Protein AF-B7GCF9-F1 (afdb_monomer)

Solvent-accessible surface area (backbone atoms only — not comparable to full-atom values): 15757 Å² total; per-residue (Å²): 62,33,57,48,58,88,66,59,60,68,39,54,49,45,28,54,46,26,36,46,71,33,65,48,79,72,88,39,44,37,32,30,35,72,83,57,57,66,69,46,55,52,51,34,52,79,67,64,32,49,73,42,72,42,49,78,35,68,32,79,62,80,77,91,72,63,88,72,48,93,72,70,52,69,44,6,28,62,97,39,34,78,33,48,48,90,60,33,56,40,53,53,50,37,50,55,55,66,69,36,78,86,65,74,57,74,42,51,41,36,51,34,82,27,33,33,40,82,53,27,66,84,38,93,91,40,65,84,75,63,43,22,35,38,33,25,32,50,90,89,41,35,30,69,39,74,65,28,28,55,58,34,30,74,66,67,74,46,84,59,92,43,76,22,47,40,61,56,38,40,38,13,27,49,69,40,43,45,53,48,25,53,51,53,43,54,49,50,51,58,36,56,72,38,76,91,46,61,70,87,62,88,62,49,63,30,16,55,48,40,49,37,48,79,72,53,75,40,80,60,52,44,80,38,58,56,78,68,73,57,72,66,45,58,30,44,67,58,50,53,50,53,46,58,50,50,43,52,52,40,31,74,77,66,71,40,84,71,53,85,81,67,43,89,78,68,76,86,74,90,49,77,28,32,44,73,79,88,87,124

Foldseek 3Di:
DEEDEPDDLLLVCQQLVQQVVQVAPDEAEYEYELPDDVVSVVVCVVSNYHYDYWDKDAAPDFQPDLPDAPVSGQIDTPPCSLFGPLLVGLVVVLVVLVVPPVPQFKDKAAYRRWFGHPHNLPDPPHDDAFQKEWEFAPPVAFCCQPLAAPLCCQLPVDGDGGTQTDPRIMIHGSVNSSVVSVQLVVVSVSQSVDSSSPDPDPNNSSNVVRCCVVVCVSVRYDYDYAPNRHSAHECQVVVVVVVVVVQVVCCVPPVDRDDPVNPSPPPPDDDRTTDDDDPD

Secondary structure (DSSP, 8-state):
-EE-TT--HHHHHHHHHHHHHTT--S--EEEE-TT--HHHHHHHHHTT-EEEE--EEE-SS--S-GGG-TTSS-EEETTEEEEETTTTHHHHHHHHHHH-TT--S-EEEE-STT---SS-TTSTTPPPP-SEEEEE--TT-BTTSHHHHHHHHHHHS----SBPEEEEEEEE-HHHHHHHHHHHHHHHHHHHHSGGG----TTTHHHHHHHHHHTTS-TTEEEE-TTSS-S----HHHHHHHHHHHHHHHHHHH-----GGGGGTT--S--SS---S---

Radius of gyration: 18.81 Å; Cα contacts (8 Å, |Δi|>4): 451; chains: 1; bounding box: 48×50×47 Å

Nearest PDB structures (foldseek):
  5c49-assembly1_A-2  TM=6.911E-01  e=1.390E-05  Homo sapiens
  5tjk-assembly1_A  TM=6.708E-01  e=3.729E-05  Homo sapiens
  5c4c-assembly1_A-2  TM=6.820E-01  e=1.000E-04  Homo sapiens
  2vxm-assembly1_A  TM=6.515E-01  e=4.487E-05  Bos taurus
  4fra-assembly1_A-2  TM=6.808E-01  e=9.405E-05  Homo sapiens

Organism: Phaeodactylum tricornutum (strain CCAP 1055/1) (NCBI:txid556484)

pLDDT: mean 87.07, std 18.24, range [27.25, 98.75]

Sequence (280 aa):
MGMASGYRLGVYQRFVGSLRRSGFQGHVFLGVAPDVDPAILEYLRRRNVTAKVQTWVNCTYSDSDRKNDIFQKTTCAHPYPDIKIRWSRFPLIRDWLQECAACTGPVLIIDVRDSYFQKNPFGQGSPTVYGLQVVEEHVTQTTQHWLTKWPIQECKGVQYEKPMLCSGTTVGTRVAMLRYLEIMYAEMKVWINDTKCRFNINGDDQSMHNYLFYSGQLPFANAIPHRSGGIVNTVGVDGARTWKQHTKEQQELYGKDIQEADLVSYTNLIALVHNFMECG

Structure (mmCIF, N/CA/C/O backbone):
data_AF-B7GCF9-F1
#
_entry.id   AF-B7GCF9-F1
#
loop_
_atom_site.group_PDB
_atom_site.id
_atom_site.type_symbol
_atom_site.label_atom_id
_atom_site.label_alt_id
_atom_site.label_comp_id
_atom_site.label_asym_id
_atom_site.label_entity_id
_atom_site.label_seq_id
_atom_site.pdbx_PDB_ins_code
_atom_site.Cartn_x
_atom_site.Cartn_y
_atom_site.Cartn_z
_atom_site.occupancy
_atom_site.B_iso_or_equiv
_atom_site.auth_seq_id
_atom_site.auth_comp_id
_atom_site.auth_asym_id
_atom_site.auth_atom_id
_atom_site.pdbx_PDB_model_num
ATOM 1 N N . MET A 1 1 ? 6.078 -4.915 0.213 1.00 97.75 1 MET A N 1
ATOM 2 C CA . MET A 1 1 ? 6.065 -4.462 -1.194 1.00 97.75 1 MET A CA 1
ATOM 3 C C . MET A 1 1 ? 5.356 -3.122 -1.220 1.00 97.75 1 MET A C 1
ATOM 5 O O . MET A 1 1 ? 4.429 -2.956 -0.439 1.00 97.75 1 MET A O 1
ATOM 9 N N . GLY A 1 2 ? 5.788 -2.174 -2.046 1.00 96.19 2 GLY A N 1
ATOM 10 C CA . GLY A 1 2 ? 5.167 -0.848 -2.077 1.00 96.19 2 GLY A CA 1
ATOM 11 C C . GLY A 1 2 ? 5.580 -0.021 -3.289 1.00 96.19 2 GLY A C 1
ATOM 12 O O . GLY A 1 2 ? 6.534 -0.364 -3.989 1.00 96.19 2 GLY A O 1
ATOM 13 N N . MET A 1 3 ? 4.856 1.069 -3.532 1.00 94.19 3 MET A N 1
ATOM 14 C CA . MET A 1 3 ? 5.180 2.059 -4.560 1.00 94.19 3 MET A CA 1
ATOM 15 C C . MET A 1 3 ? 5.843 3.274 -3.917 1.00 94.19 3 MET A C 1
ATOM 17 O O . MET A 1 3 ? 5.331 3.837 -2.956 1.00 94.19 3 MET A O 1
ATOM 21 N N . ALA A 1 4 ? 6.988 3.671 -4.459 1.00 92.12 4 ALA A N 1
ATOM 22 C CA . ALA A 1 4 ? 7.862 4.719 -3.946 1.00 92.12 4 ALA A CA 1
ATOM 23 C C . ALA A 1 4 ? 8.208 5.769 -5.022 1.00 92.12 4 ALA A C 1
ATOM 25 O O . ALA A 1 4 ? 9.300 6.323 -5.038 1.00 92.12 4 ALA A O 1
ATOM 26 N N . SER A 1 5 ? 7.322 6.027 -5.982 1.00 87.94 5 SER A N 1
ATOM 27 C CA . SER A 1 5 ? 7.636 6.911 -7.115 1.00 87.94 5 SER A CA 1
ATOM 28 C C . SER A 1 5 ? 7.673 8.392 -6.711 1.00 87.94 5 SER A C 1
ATOM 30 O O . SER A 1 5 ? 6.785 8.860 -6.008 1.00 87.94 5 SER A O 1
ATOM 32 N N . GLY A 1 6 ? 8.692 9.128 -7.170 1.00 86.06 6 GLY A N 1
ATOM 33 C CA . GLY A 1 6 ? 8.804 10.582 -6.976 1.00 86.06 6 GLY A CA 1
ATOM 34 C C . GLY A 1 6 ? 9.316 11.044 -5.604 1.00 86.06 6 GLY A C 1
ATOM 35 O O . GLY A 1 6 ? 9.313 12.241 -5.325 1.00 86.06 6 GLY A O 1
ATOM 36 N N . TYR A 1 7 ? 9.761 10.135 -4.730 1.00 91.38 7 TYR A N 1
ATOM 37 C CA . TYR A 1 7 ? 10.255 10.503 -3.398 1.00 91.38 7 TYR A CA 1
ATOM 38 C C . TYR A 1 7 ? 11.762 10.778 -3.351 1.00 91.38 7 TYR A C 1
ATOM 40 O O . TYR A 1 7 ? 12.550 10.198 -4.094 1.00 91.38 7 TYR A O 1
ATOM 48 N N . ARG A 1 8 ? 12.175 11.631 -2.405 1.00 93.56 8 ARG A N 1
ATOM 49 C CA . ARG A 1 8 ? 13.591 11.907 -2.106 1.00 93.56 8 ARG A CA 1
ATOM 50 C C . ARG A 1 8 ? 14.237 10.744 -1.346 1.00 93.56 8 ARG A C 1
ATOM 52 O O . ARG A 1 8 ? 13.559 10.026 -0.611 1.00 93.56 8 ARG A O 1
ATOM 59 N N . LEU A 1 9 ? 15.567 10.626 -1.426 1.00 95.00 9 LEU A N 1
ATOM 60 C CA . LEU A 1 9 ? 16.357 9.572 -0.766 1.00 95.00 9 LEU A CA 1
ATOM 61 C C . LEU A 1 9 ? 16.021 9.374 0.725 1.00 95.00 9 LEU A C 1
ATOM 63 O O . LEU A 1 9 ? 15.951 8.236 1.187 1.00 95.00 9 LEU A O 1
ATOM 67 N N . GLY A 1 10 ? 15.756 10.454 1.468 1.00 95.31 10 GLY A N 1
ATOM 68 C CA . GLY A 1 10 ? 15.411 10.385 2.894 1.00 95.31 10 GLY A CA 1
ATOM 69 C C . GLY A 1 10 ? 14.175 9.524 3.202 1.00 95.31 10 GLY A C 1
ATOM 70 O O . GLY A 1 10 ? 14.144 8.841 4.225 1.00 95.31 10 GLY A O 1
ATOM 71 N N . VAL A 1 11 ? 13.192 9.477 2.295 1.00 93.81 11 VAL A N 1
ATOM 72 C CA . VAL A 1 11 ? 11.993 8.630 2.433 1.00 93.81 11 VAL A CA 1
ATOM 73 C C . VAL A 1 11 ? 12.374 7.152 2.376 1.00 93.81 11 VAL A C 1
ATOM 75 O O . VAL A 1 11 ? 12.036 6.379 3.271 1.00 93.81 11 VAL A O 1
ATOM 78 N N . TYR A 1 12 ? 13.164 6.766 1.373 1.00 96.88 12 TYR A N 1
ATOM 79 C CA . TYR A 1 12 ? 13.671 5.401 1.239 1.00 96.88 12 TYR A CA 1
ATOM 80 C C . TYR A 1 12 ? 14.544 5.004 2.426 1.00 96.88 12 TYR A C 1
ATOM 82 O O . TYR A 1 12 ? 14.422 3.891 2.936 1.00 96.88 12 TYR A O 1
ATOM 90 N N . GLN A 1 13 ? 15.400 5.919 2.889 1.00 97.12 13 GLN A N 1
ATOM 91 C CA . GLN A 1 13 ? 16.254 5.693 4.050 1.00 97.12 13 GLN A CA 1
ATOM 92 C C . GLN A 1 13 ? 15.450 5.430 5.319 1.00 97.12 13 GLN A C 1
ATOM 94 O O . GLN A 1 13 ? 15.794 4.525 6.078 1.00 97.12 13 GLN A O 1
ATOM 99 N N . ARG A 1 14 ? 14.368 6.179 5.535 1.00 95.44 14 ARG A N 1
ATOM 100 C CA . ARG A 1 14 ? 13.464 5.991 6.670 1.00 95.44 14 ARG A CA 1
ATOM 101 C C . ARG A 1 14 ? 12.726 4.657 6.577 1.00 95.44 14 ARG A C 1
ATOM 103 O O . ARG A 1 14 ? 12.784 3.863 7.517 1.00 95.44 14 ARG A O 1
ATOM 110 N N . PHE A 1 15 ? 12.090 4.389 5.440 1.00 97.00 15 PHE A N 1
ATOM 111 C CA . PHE A 1 15 ? 11.293 3.184 5.233 1.00 97.00 15 PHE A CA 1
ATOM 112 C C . PHE A 1 15 ? 12.154 1.912 5.289 1.00 97.00 15 PHE A C 1
ATOM 114 O O . PHE A 1 15 ? 11.982 1.063 6.162 1.00 97.00 15 PHE A O 1
ATOM 121 N N . VAL A 1 16 ? 13.145 1.798 4.399 1.00 98.06 16 VAL A N 1
ATOM 122 C CA . VAL A 1 16 ? 14.007 0.609 4.300 1.00 98.06 16 VAL A CA 1
ATOM 123 C C . VAL A 1 16 ? 14.919 0.502 5.516 1.00 98.06 16 VAL A C 1
ATOM 125 O O . VAL A 1 16 ? 15.150 -0.595 6.024 1.00 98.06 16 VAL A O 1
ATOM 128 N N . GLY A 1 17 ? 15.439 1.630 6.006 1.00 97.75 17 GLY A N 1
ATOM 129 C CA . GLY A 1 17 ? 16.320 1.652 7.166 1.00 97.75 17 GLY A CA 1
ATOM 130 C C . GLY A 1 17 ? 15.623 1.177 8.436 1.00 97.75 17 GLY A C 1
ATOM 131 O O . GLY A 1 17 ? 16.209 0.371 9.156 1.00 97.75 17 GLY A O 1
ATOM 132 N N . SER A 1 18 ? 14.388 1.618 8.703 1.00 97.88 18 SER A N 1
ATOM 133 C CA . SER A 1 18 ? 13.616 1.130 9.857 1.00 97.88 18 SER A CA 1
ATOM 134 C C . SER A 1 18 ? 13.259 -0.353 9.714 1.00 97.88 18 SER A C 1
ATOM 136 O O . SER A 1 18 ? 13.493 -1.118 10.647 1.00 97.88 18 SER A O 1
ATOM 138 N N . LEU A 1 19 ? 12.834 -0.797 8.524 1.00 97.94 19 LEU A N 1
ATOM 139 C CA . LEU A 1 19 ? 12.530 -2.208 8.252 1.00 97.94 19 LEU A CA 1
ATOM 140 C C . LEU A 1 19 ? 13.742 -3.126 8.457 1.00 97.94 19 LEU A C 1
ATOM 142 O O . LEU A 1 19 ? 13.657 -4.167 9.103 1.00 97.94 19 LEU A O 1
ATOM 146 N N . ARG A 1 20 ? 14.905 -2.758 7.913 1.00 97.50 20 ARG A N 1
ATOM 147 C CA . ARG A 1 20 ? 16.122 -3.565 8.082 1.00 97.50 20 ARG A CA 1
ATOM 148 C C . ARG A 1 20 ? 16.626 -3.517 9.525 1.00 97.50 20 ARG A C 1
ATOM 150 O O . ARG A 1 20 ? 17.045 -4.547 10.043 1.00 97.50 20 ARG A O 1
ATOM 157 N N . ARG A 1 21 ? 16.533 -2.363 10.199 1.00 97.25 21 ARG A N 1
ATOM 158 C CA . ARG A 1 21 ? 16.889 -2.219 11.624 1.00 97.25 21 ARG A CA 1
ATOM 159 C C . ARG A 1 21 ? 16.023 -3.093 12.524 1.00 97.25 21 ARG A C 1
ATOM 161 O O . ARG A 1 21 ? 16.520 -3.591 13.526 1.00 97.25 21 ARG A O 1
ATOM 168 N N . SER A 1 22 ? 14.766 -3.321 12.156 1.00 96.38 22 SER A N 1
ATOM 169 C CA . SER A 1 22 ? 13.884 -4.204 12.913 1.00 96.38 22 SER A CA 1
ATOM 170 C C . SER A 1 22 ? 14.273 -5.687 12.810 1.00 96.38 22 SER A C 1
ATOM 172 O O . SER A 1 22 ? 13.641 -6.516 13.456 1.00 96.38 22 SER A O 1
ATOM 174 N N . GLY A 1 23 ? 15.264 -6.041 11.982 1.00 97.12 23 GLY A N 1
ATOM 175 C CA . GLY A 1 23 ? 15.726 -7.412 11.769 1.00 97.12 23 GLY A CA 1
ATOM 176 C C . GLY A 1 23 ? 15.020 -8.146 10.627 1.00 97.12 23 GLY A C 1
ATOM 177 O O . GLY A 1 23 ? 15.166 -9.361 10.514 1.00 97.12 23 GLY A O 1
ATOM 178 N N . PHE A 1 24 ? 14.247 -7.457 9.778 1.00 97.81 24 PHE A N 1
ATOM 179 C CA . PHE A 1 24 ? 13.608 -8.102 8.630 1.00 97.81 24 PHE A CA 1
ATOM 180 C C . PHE A 1 24 ? 14.638 -8.481 7.556 1.00 97.81 24 PHE A C 1
ATOM 182 O O . PHE A 1 24 ? 15.313 -7.618 6.987 1.00 97.81 24 PHE A O 1
ATOM 189 N N . GLN A 1 25 ? 14.719 -9.774 7.236 1.00 96.31 25 GLN A N 1
ATOM 190 C CA . GLN A 1 25 ? 15.657 -10.330 6.250 1.00 96.31 25 GLN A CA 1
ATOM 191 C C . GLN A 1 25 ? 14.988 -10.759 4.938 1.00 96.31 25 GLN A C 1
ATOM 193 O O . GLN A 1 25 ? 15.680 -11.119 3.992 1.00 96.31 25 GLN A O 1
ATOM 198 N N . GLY A 1 26 ? 13.657 -10.692 4.851 1.00 96.88 26 GLY A N 1
ATOM 199 C CA . GLY A 1 26 ? 12.933 -11.104 3.651 1.00 96.88 26 GLY A CA 1
ATOM 200 C C . GLY A 1 26 ? 13.124 -10.160 2.460 1.00 96.88 26 GLY A C 1
ATOM 201 O O . GLY A 1 26 ? 13.817 -9.132 2.529 1.00 96.88 26 GLY A O 1
ATOM 202 N N . HIS A 1 27 ? 12.473 -10.522 1.357 1.00 98.25 27 HIS A N 1
ATOM 203 C CA . HIS A 1 27 ? 12.487 -9.749 0.121 1.00 98.25 27 HIS A CA 1
ATOM 204 C C . HIS A 1 27 ? 11.713 -8.435 0.271 1.00 98.25 27 HIS A C 1
ATOM 206 O O . HIS A 1 27 ? 10.621 -8.390 0.842 1.00 98.25 27 HIS A O 1
ATOM 212 N N . VAL A 1 28 ? 12.275 -7.358 -0.276 1.00 98.50 28 VAL A N 1
ATOM 213 C CA . VAL A 1 28 ? 11.641 -6.038 -0.330 1.00 98.50 28 VAL A CA 1
ATOM 214 C C . VAL A 1 28 ? 11.589 -5.617 -1.791 1.00 98.50 28 VAL A C 1
ATOM 216 O O . VAL A 1 28 ? 12.628 -5.532 -2.438 1.00 98.50 28 VAL A O 1
ATOM 219 N N . PHE A 1 29 ? 10.386 -5.341 -2.289 1.00 98.56 29 PHE A N 1
ATOM 220 C CA . PHE A 1 29 ? 10.149 -4.827 -3.638 1.00 98.56 29 PHE A CA 1
ATOM 221 C C . PHE A 1 29 ? 9.588 -3.417 -3.542 1.00 98.56 29 PHE A C 1
ATOM 223 O O . PHE A 1 29 ? 8.563 -3.229 -2.874 1.00 98.56 29 PHE A O 1
ATOM 230 N N . LEU A 1 30 ? 10.248 -2.461 -4.195 1.00 98.44 30 LEU A N 1
ATOM 231 C CA . LEU A 1 30 ? 9.807 -1.069 -4.267 1.00 98.44 30 LEU A CA 1
ATOM 232 C C . LEU A 1 30 ? 9.706 -0.618 -5.722 1.00 98.44 30 LEU A C 1
ATOM 234 O O . LEU A 1 30 ? 10.696 -0.658 -6.451 1.00 98.44 30 LEU A O 1
ATOM 238 N N . GLY A 1 31 ? 8.520 -0.165 -6.124 1.00 97.50 31 GLY A N 1
ATOM 239 C CA . GLY A 1 31 ? 8.309 0.474 -7.419 1.00 97.50 31 GLY A CA 1
ATOM 240 C C . GLY A 1 31 ? 8.825 1.906 -7.421 1.00 97.50 31 GLY A C 1
ATOM 241 O O . GLY A 1 31 ? 8.365 2.706 -6.612 1.00 97.50 31 GLY A O 1
ATOM 242 N N . VAL A 1 32 ? 9.737 2.256 -8.320 1.00 96.75 32 VAL A N 1
ATOM 243 C CA . VAL A 1 32 ? 10.358 3.594 -8.371 1.00 96.75 32 VAL A CA 1
ATOM 244 C C . VAL A 1 32 ? 10.064 4.286 -9.698 1.00 96.75 32 VAL A C 1
ATOM 246 O O . VAL A 1 32 ? 9.787 3.620 -10.693 1.00 96.75 32 VAL A O 1
ATOM 249 N N . ALA A 1 33 ? 10.089 5.619 -9.709 1.00 93.75 33 ALA A N 1
ATOM 250 C CA . ALA A 1 33 ? 9.789 6.389 -10.914 1.00 93.75 33 ALA A CA 1
ATOM 251 C C . ALA A 1 33 ? 10.805 6.096 -12.045 1.00 93.75 33 ALA A C 1
ATOM 253 O O . ALA A 1 33 ? 11.932 5.692 -11.744 1.00 93.75 33 ALA A O 1
ATOM 254 N N . PRO A 1 34 ? 10.435 6.290 -13.326 1.00 93.81 34 PRO A N 1
ATOM 255 C CA . PRO A 1 34 ? 11.341 6.069 -14.457 1.00 93.81 34 PRO A CA 1
ATOM 256 C C . PRO A 1 34 ? 12.618 6.920 -14.385 1.00 93.81 34 PRO A C 1
ATOM 258 O O . PRO A 1 34 ? 13.682 6.487 -14.814 1.00 93.81 34 PRO A O 1
ATOM 261 N N . ASP A 1 35 ? 12.510 8.118 -13.815 1.00 94.12 35 ASP A N 1
ATOM 262 C CA . ASP A 1 35 ? 13.559 9.125 -13.642 1.00 94.12 35 ASP A CA 1
ATOM 263 C C . ASP A 1 35 ? 14.199 9.093 -12.240 1.00 94.12 35 ASP A C 1
ATOM 265 O O . ASP A 1 35 ? 14.741 10.090 -11.765 1.00 94.12 35 ASP A O 1
ATOM 269 N N . VAL A 1 36 ? 14.127 7.949 -11.549 1.00 96.31 36 VAL A N 1
ATOM 270 C CA . VAL A 1 36 ? 14.687 7.778 -10.203 1.00 96.31 36 VAL A CA 1
ATOM 271 C C . VAL A 1 36 ? 16.177 8.148 -10.140 1.00 96.31 36 VAL A C 1
ATOM 273 O O . VAL A 1 36 ? 16.987 7.715 -10.958 1.00 96.31 36 VAL A O 1
ATOM 276 N N . ASP A 1 37 ? 16.548 8.907 -9.106 1.00 97.06 37 ASP A N 1
ATOM 277 C CA . ASP A 1 37 ? 17.936 9.292 -8.839 1.00 97.06 37 ASP A CA 1
ATOM 278 C C . ASP A 1 37 ? 18.840 8.042 -8.682 1.00 97.06 37 ASP A C 1
ATOM 280 O O . ASP A 1 37 ? 18.531 7.156 -7.870 1.00 97.06 37 ASP A O 1
ATOM 284 N N . PRO A 1 38 ? 19.983 7.954 -9.394 1.00 97.81 38 PRO A N 1
ATOM 285 C CA . PRO A 1 38 ? 20.941 6.858 -9.245 1.00 97.81 38 PRO A CA 1
ATOM 286 C C . PRO A 1 38 ? 21.393 6.597 -7.799 1.00 97.81 38 PRO A C 1
ATOM 288 O O . PRO A 1 38 ? 21.632 5.445 -7.427 1.00 97.81 38 PRO A O 1
ATOM 291 N N . ALA A 1 39 ? 21.467 7.626 -6.949 1.00 98.12 39 ALA A N 1
ATOM 292 C CA . ALA A 1 39 ? 21.808 7.480 -5.535 1.00 98.12 39 ALA A CA 1
ATOM 293 C C . ALA A 1 39 ? 20.749 6.680 -4.754 1.00 98.12 39 ALA A C 1
ATOM 295 O O . ALA A 1 39 ? 21.087 5.943 -3.822 1.00 98.12 39 ALA A O 1
ATOM 296 N N . ILE A 1 40 ? 19.473 6.779 -5.146 1.00 98.38 40 ILE A N 1
ATOM 297 C CA . ILE A 1 40 ? 18.386 5.969 -4.581 1.00 98.38 40 ILE A CA 1
ATOM 298 C C . ILE A 1 40 ? 18.565 4.511 -4.997 1.00 98.38 40 ILE A C 1
ATOM 300 O O . ILE A 1 40 ? 18.524 3.631 -4.135 1.00 98.38 40 ILE A O 1
ATOM 304 N N . LEU A 1 41 ? 18.817 4.242 -6.281 1.00 98.38 41 LEU A N 1
ATOM 305 C CA . LEU A 1 41 ? 19.050 2.878 -6.770 1.00 98.38 41 LEU A CA 1
ATOM 306 C C . LEU A 1 41 ? 20.242 2.219 -6.067 1.00 98.38 41 LEU A C 1
ATOM 308 O O . LEU A 1 41 ? 20.144 1.075 -5.617 1.00 98.38 41 LEU A O 1
ATOM 312 N N . GLU A 1 42 ? 21.338 2.957 -5.893 1.00 98.50 42 GLU A N 1
ATOM 313 C CA . GLU A 1 42 ? 22.516 2.472 -5.177 1.00 98.50 42 GLU A CA 1
ATOM 314 C C . GLU A 1 42 ? 22.216 2.189 -3.697 1.00 98.50 42 GLU A C 1
ATOM 316 O O . GLU A 1 42 ? 22.618 1.149 -3.165 1.00 98.50 42 GLU A O 1
ATOM 321 N N . TYR A 1 43 ? 21.462 3.065 -3.023 1.00 98.56 43 TYR A N 1
ATOM 322 C CA . TYR A 1 43 ? 21.018 2.825 -1.649 1.00 98.56 43 TYR A CA 1
ATOM 323 C C . TYR A 1 43 ? 20.164 1.551 -1.535 1.00 98.56 43 TYR A C 1
ATOM 325 O O . TYR A 1 43 ? 20.411 0.722 -0.654 1.00 98.56 43 TYR A O 1
ATOM 333 N N . LEU A 1 44 ? 19.190 1.367 -2.431 1.00 98.44 44 LEU A N 1
ATOM 334 C CA . LEU A 1 44 ? 18.315 0.193 -2.446 1.00 98.44 44 LEU A CA 1
ATOM 335 C C . LEU A 1 44 ? 19.107 -1.097 -2.672 1.00 98.44 44 LEU A C 1
ATOM 337 O O . LEU A 1 44 ? 18.943 -2.058 -1.915 1.00 98.44 44 LEU A O 1
ATOM 341 N N . ARG A 1 45 ? 20.040 -1.087 -3.629 1.00 98.31 45 ARG A N 1
ATOM 342 C CA . ARG A 1 45 ? 20.941 -2.211 -3.903 1.00 98.31 45 ARG A CA 1
ATOM 343 C C . ARG A 1 45 ? 21.762 -2.588 -2.667 1.00 98.31 45 ARG A C 1
ATOM 345 O O . ARG A 1 45 ? 21.772 -3.752 -2.273 1.00 98.31 45 ARG A O 1
ATOM 352 N N . ARG A 1 46 ? 22.380 -1.611 -1.986 1.00 98.19 46 ARG A N 1
ATOM 353 C CA . ARG A 1 46 ? 23.146 -1.839 -0.738 1.00 98.19 46 ARG A CA 1
ATOM 354 C C . ARG A 1 46 ? 22.303 -2.405 0.406 1.00 98.19 46 ARG A C 1
ATOM 356 O O . ARG A 1 46 ? 22.842 -3.043 1.304 1.00 98.19 46 ARG A O 1
ATOM 363 N N . ARG A 1 47 ? 20.989 -2.164 0.407 1.00 98.00 47 ARG A N 1
ATOM 364 C CA . ARG A 1 47 ? 20.047 -2.669 1.422 1.00 98.00 47 ARG A CA 1
ATOM 365 C C . ARG A 1 47 ? 19.325 -3.951 1.006 1.00 98.00 47 ARG A C 1
ATOM 367 O O . ARG A 1 47 ? 18.377 -4.357 1.689 1.00 98.00 47 ARG A O 1
ATOM 374 N N . ASN A 1 48 ? 19.786 -4.590 -0.071 1.00 97.88 48 ASN A N 1
ATOM 375 C CA . ASN A 1 48 ? 19.188 -5.790 -0.646 1.00 97.88 48 ASN A CA 1
ATOM 376 C C . ASN A 1 48 ? 17.685 -5.594 -0.924 1.00 97.88 48 ASN A C 1
ATOM 378 O O . ASN A 1 48 ? 16.842 -6.372 -0.475 1.00 97.88 48 ASN A O 1
ATOM 382 N N . VAL A 1 49 ? 17.339 -4.474 -1.560 1.00 98.44 49 VAL A N 1
ATOM 383 C CA . VAL A 1 49 ? 15.978 -4.151 -1.998 1.00 98.44 49 VAL A CA 1
ATOM 384 C C . VAL A 1 49 ? 15.916 -4.262 -3.515 1.00 98.44 49 VAL A C 1
ATOM 386 O O . VAL A 1 49 ? 16.733 -3.673 -4.220 1.00 98.44 49 VAL A O 1
ATOM 389 N N . THR A 1 50 ? 14.922 -4.985 -4.021 1.00 98.38 50 THR A N 1
ATOM 390 C CA . THR A 1 50 ? 14.644 -5.081 -5.452 1.00 98.38 50 THR A CA 1
ATOM 391 C C . THR A 1 50 ? 13.870 -3.842 -5.891 1.00 98.38 50 THR A C 1
ATOM 393 O O . THR A 1 50 ? 12.673 -3.708 -5.622 1.00 98.38 50 THR A O 1
ATOM 396 N N . ALA A 1 51 ? 14.559 -2.921 -6.562 1.00 98.19 51 ALA A N 1
ATOM 397 C CA . ALA A 1 51 ? 13.921 -1.791 -7.221 1.00 98.19 51 ALA A CA 1
ATOM 398 C C . ALA A 1 51 ? 13.218 -2.265 -8.503 1.00 98.19 51 ALA A C 1
ATOM 400 O O . ALA A 1 51 ? 13.816 -2.951 -9.330 1.00 98.19 51 ALA A O 1
ATOM 401 N N . LYS A 1 52 ? 11.949 -1.896 -8.667 1.00 97.75 52 LYS A N 1
ATOM 402 C CA . LYS A 1 52 ? 11.152 -2.131 -9.875 1.00 97.75 52 LYS A CA 1
ATOM 403 C C . LYS A 1 52 ? 10.936 -0.775 -10.548 1.00 97.75 52 LYS A C 1
ATOM 405 O O . LYS A 1 52 ? 10.039 -0.024 -10.168 1.00 97.75 52 LYS A O 1
ATOM 410 N N . VAL A 1 53 ? 11.834 -0.414 -11.466 1.00 97.00 53 VAL A N 1
ATOM 411 C CA . VAL A 1 53 ? 11.758 0.863 -12.195 1.00 97.00 53 VAL A CA 1
ATOM 412 C C . VAL A 1 53 ? 10.542 0.826 -13.108 1.00 97.00 53 VAL A C 1
ATOM 414 O O . VAL A 1 53 ? 10.402 -0.084 -13.923 1.00 97.00 53 VAL A O 1
ATOM 417 N N . GLN A 1 54 ? 9.644 1.788 -12.932 1.00 95.00 54 GLN A N 1
ATOM 418 C CA . GLN A 1 54 ? 8.408 1.841 -13.694 1.00 95.00 54 GLN A CA 1
ATOM 419 C C . GLN A 1 54 ? 8.639 2.388 -15.095 1.00 95.00 54 GLN A C 1
ATOM 421 O O . GLN A 1 54 ? 9.582 3.129 -15.351 1.00 95.00 54 GLN A O 1
ATOM 426 N N . THR A 1 55 ? 7.722 2.059 -15.998 1.00 94.62 55 THR A N 1
ATOM 427 C CA . THR A 1 55 ? 7.598 2.726 -17.293 1.00 94.62 55 THR A CA 1
ATOM 428 C C . THR A 1 55 ? 6.229 3.380 -17.350 1.00 94.62 55 THR A C 1
ATOM 430 O O . THR A 1 55 ? 5.204 2.707 -17.233 1.00 94.62 55 THR A O 1
ATOM 433 N N . TRP A 1 56 ? 6.210 4.703 -17.474 1.00 92.44 56 TRP A N 1
ATOM 434 C CA . TRP A 1 56 ? 4.974 5.468 -17.588 1.00 92.44 56 TRP A CA 1
ATOM 435 C C . TRP A 1 56 ? 4.557 5.575 -19.048 1.00 92.44 56 TRP A C 1
ATOM 437 O O . TRP A 1 56 ? 5.390 5.764 -19.933 1.00 92.44 56 TRP A O 1
ATOM 447 N N . VAL A 1 57 ? 3.259 5.443 -19.291 1.00 91.69 57 VAL A N 1
ATOM 448 C CA . VAL A 1 57 ? 2.651 5.488 -20.621 1.00 91.69 57 VAL A CA 1
ATOM 449 C C . VAL A 1 57 ? 1.420 6.383 -20.593 1.00 91.69 57 VAL A C 1
ATOM 451 O O . VAL A 1 57 ? 0.823 6.610 -19.537 1.00 91.69 57 VAL A O 1
ATOM 454 N N . ASN A 1 58 ? 1.019 6.881 -21.760 1.00 89.44 58 ASN A N 1
ATOM 455 C CA . ASN A 1 58 ? -0.273 7.546 -21.889 1.00 89.44 58 ASN A CA 1
ATOM 456 C C . ASN A 1 58 ? -1.387 6.533 -21.624 1.00 89.44 58 ASN A C 1
ATOM 458 O O . ASN A 1 58 ? -1.320 5.400 -22.112 1.00 89.44 58 ASN A O 1
ATOM 462 N N . CYS A 1 59 ? -2.407 6.949 -20.878 1.00 87.75 59 CYS A N 1
ATOM 463 C CA . CYS A 1 59 ? -3.571 6.103 -20.684 1.00 87.75 59 CYS A CA 1
ATOM 464 C C . CYS A 1 59 ? -4.335 5.878 -22.002 1.00 87.75 59 CYS A C 1
ATOM 466 O O . CYS A 1 59 ? -4.389 6.763 -22.857 1.00 87.75 59 CYS A O 1
ATOM 468 N N . THR A 1 60 ? -4.950 4.702 -22.164 1.00 88.69 60 THR A N 1
ATOM 469 C CA . THR A 1 60 ? -5.828 4.364 -23.304 1.00 88.69 60 THR A CA 1
ATOM 470 C C . THR A 1 60 ? -7.149 5.119 -23.274 1.00 88.69 60 THR A C 1
ATOM 472 O O . THR A 1 60 ? -7.835 5.208 -24.290 1.00 88.69 60 THR A O 1
ATOM 475 N N . TYR A 1 61 ? -7.506 5.669 -22.116 1.00 80.56 61 TYR A N 1
ATOM 476 C CA . TYR A 1 61 ? -8.643 6.551 -21.937 1.00 80.56 61 TYR A CA 1
ATOM 477 C C . TYR A 1 61 ? -8.155 7.979 -21.674 1.00 80.56 61 TYR A C 1
ATOM 479 O O . TYR A 1 61 ? -7.105 8.204 -21.072 1.00 80.56 61 TYR A O 1
ATOM 487 N N . SER A 1 62 ? -8.940 8.952 -22.128 1.00 68.56 62 SER A N 1
ATOM 488 C CA . SER A 1 62 ? -8.722 10.366 -21.841 1.00 68.56 62 SER A CA 1
ATOM 489 C C . SER A 1 62 ? -9.827 10.873 -20.929 1.00 68.56 62 SER A C 1
ATOM 491 O O . SER A 1 62 ? -11.003 10.742 -21.277 1.00 68.56 62 SER A O 1
ATOM 493 N N . ASP A 1 63 ? -9.465 11.501 -19.815 1.00 62.50 63 ASP A N 1
ATOM 494 C CA . ASP A 1 63 ? -10.435 12.242 -19.016 1.00 62.50 63 ASP A CA 1
ATOM 495 C C . ASP A 1 63 ? -10.725 13.585 -19.703 1.00 62.50 63 ASP A C 1
ATOM 497 O O . ASP A 1 63 ? -9.815 14.304 -20.134 1.00 62.50 63 ASP A O 1
ATOM 501 N N . SER A 1 64 ? -12.009 13.914 -19.858 1.00 47.56 64 SER A N 1
ATOM 502 C CA . SER A 1 64 ? -12.459 15.160 -20.492 1.00 47.56 64 SER A CA 1
ATOM 503 C C . SER A 1 64 ? -12.127 16.402 -19.659 1.00 47.56 64 SER A C 1
ATOM 505 O O . SER A 1 64 ? -12.080 17.503 -20.204 1.00 47.56 64 SER A O 1
ATOM 507 N N . ASP A 1 65 ? -11.853 16.234 -18.362 1.00 51.44 65 ASP A N 1
ATOM 508 C CA . ASP A 1 65 ? -11.677 17.327 -17.406 1.00 51.44 65 ASP A CA 1
ATOM 509 C C . ASP A 1 65 ? -10.216 17.445 -16.934 1.00 51.44 65 ASP A C 1
ATOM 511 O O . ASP A 1 65 ? -9.808 16.999 -15.862 1.00 51.44 65 ASP A O 1
ATOM 515 N N . ARG A 1 66 ? -9.381 18.045 -17.789 1.00 52.31 66 ARG A N 1
ATOM 516 C CA . ARG A 1 66 ? -7.922 18.171 -17.594 1.00 52.31 66 ARG A CA 1
ATOM 517 C C . ARG A 1 66 ? -7.501 19.179 -16.517 1.00 52.31 66 ARG A C 1
ATOM 519 O O . ARG A 1 66 ? -6.308 19.345 -16.285 1.00 52.31 66 ARG A O 1
ATOM 526 N N . LYS A 1 67 ? -8.440 19.903 -15.898 1.00 47.66 67 LYS A N 1
ATOM 527 C CA . LYS A 1 67 ? -8.118 21.090 -15.084 1.00 47.66 67 LYS A CA 1
ATOM 528 C C . LYS A 1 67 ? -7.441 20.780 -13.744 1.00 47.66 67 LYS A C 1
ATOM 530 O O . LYS A 1 67 ? -6.772 21.663 -13.225 1.00 47.66 67 LYS A O 1
ATOM 535 N N . ASN A 1 68 ? -7.549 19.550 -13.233 1.00 44.12 68 ASN A N 1
ATOM 536 C CA . ASN A 1 68 ? -7.053 19.178 -11.899 1.00 44.12 68 ASN A CA 1
ATOM 537 C C . ASN A 1 68 ? -6.146 17.932 -11.885 1.00 44.12 68 ASN A C 1
ATOM 539 O O . ASN A 1 68 ? -5.956 17.323 -10.832 1.00 44.12 68 ASN A O 1
ATOM 543 N N . ASP A 1 69 ? -5.614 17.482 -13.027 1.00 50.19 69 ASP A N 1
ATOM 544 C CA . ASP A 1 69 ? -4.653 16.371 -13.007 1.00 50.19 69 ASP A CA 1
ATOM 545 C C . ASP A 1 69 ? -3.291 16.861 -12.506 1.00 50.19 69 ASP A C 1
ATOM 547 O O . ASP A 1 69 ? -2.688 17.763 -13.086 1.00 50.19 69 ASP A O 1
ATOM 551 N N . ILE A 1 70 ? -2.799 16.231 -11.438 1.00 46.69 70 ILE A N 1
ATOM 552 C CA . ILE A 1 70 ? -1.507 16.508 -10.798 1.00 46.69 70 ILE A CA 1
ATOM 553 C C . ILE A 1 70 ? -0.357 16.347 -11.811 1.00 46.69 70 ILE A C 1
ATOM 555 O O . ILE A 1 70 ? 0.662 17.024 -11.707 1.00 46.69 70 ILE A O 1
ATOM 559 N N . PHE A 1 71 ? -0.536 15.492 -12.826 1.00 48.97 71 PHE A N 1
ATOM 560 C CA . PHE A 1 71 ? 0.438 15.274 -13.901 1.00 48.97 71 PHE A CA 1
ATOM 561 C C . PHE A 1 71 ? 0.150 16.085 -15.172 1.00 48.97 71 PHE A C 1
ATOM 563 O O . PHE A 1 71 ? 0.876 15.953 -16.157 1.00 48.97 71 PHE A O 1
ATOM 570 N N . GLN A 1 72 ? -0.922 16.890 -15.190 1.00 50.03 72 GLN A N 1
ATOM 571 C CA . GLN A 1 72 ? -1.435 17.618 -16.363 1.00 50.03 72 GLN A CA 1
ATOM 572 C C . GLN A 1 72 ? -1.765 16.718 -17.583 1.00 50.03 72 GLN A C 1
ATOM 574 O O . GLN A 1 72 ? -2.135 17.219 -18.649 1.00 50.03 72 GLN A O 1
ATOM 579 N N . LYS A 1 73 ? -1.644 15.390 -17.432 1.00 58.09 73 LYS A N 1
ATOM 580 C CA . LYS A 1 73 ? -1.914 14.320 -18.399 1.00 58.09 73 LYS A CA 1
ATOM 581 C C . LYS A 1 73 ? -2.240 13.029 -17.647 1.00 58.09 73 LYS A C 1
ATOM 583 O O . LYS A 1 73 ? -1.427 12.586 -16.829 1.00 58.09 73 LYS A O 1
ATOM 588 N N . THR A 1 74 ? -3.336 12.367 -18.029 1.00 69.56 74 THR A N 1
ATOM 589 C CA . THR A 1 74 ? -3.710 11.059 -17.483 1.00 69.56 74 THR A CA 1
ATOM 590 C C . THR A 1 74 ? -2.604 10.048 -17.801 1.00 69.56 74 THR A C 1
ATOM 592 O O . THR A 1 74 ? -2.443 9.603 -18.941 1.00 69.56 74 THR A O 1
ATOM 595 N N . THR A 1 75 ? -1.795 9.735 -16.788 1.00 84.50 75 THR A N 1
ATOM 596 C CA . THR A 1 75 ? -0.624 8.859 -16.902 1.00 84.50 75 THR A CA 1
ATOM 597 C C . THR A 1 75 ? -0.931 7.495 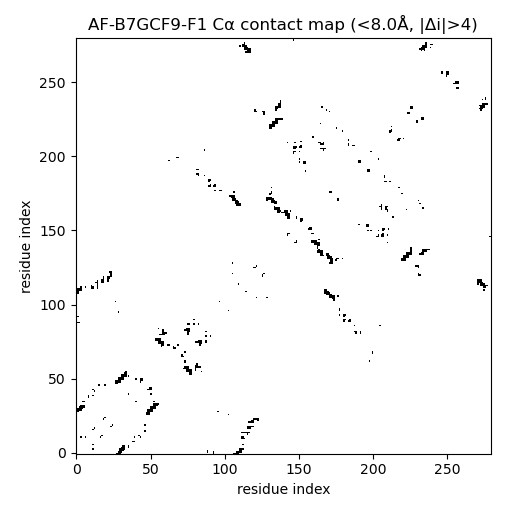-16.292 1.00 84.50 75 THR A C 1
ATOM 599 O O . THR A 1 75 ? -1.474 7.392 -15.187 1.00 84.50 75 THR A O 1
ATOM 602 N N . CYS A 1 76 ? -0.562 6.442 -17.014 1.00 90.44 76 CYS A N 1
ATOM 603 C CA . CYS A 1 76 ? -0.740 5.044 -16.644 1.00 90.44 76 CYS A CA 1
ATOM 604 C C . CYS A 1 76 ? 0.627 4.353 -16.533 1.00 90.44 76 CYS A C 1
ATOM 606 O O . CYS A 1 76 ? 1.656 4.906 -16.931 1.00 90.44 76 CYS A O 1
ATOM 608 N N . ALA A 1 77 ? 0.663 3.144 -15.974 1.00 91.81 77 ALA A N 1
ATOM 609 C CA . ALA A 1 77 ? 1.895 2.362 -15.879 1.00 91.81 77 ALA A CA 1
ATOM 610 C C . ALA A 1 77 ? 1.870 1.202 -16.871 1.00 91.81 77 ALA A C 1
ATOM 612 O O . ALA A 1 77 ? 0.905 0.450 -16.900 1.00 91.81 77 ALA A O 1
ATOM 613 N N . HIS A 1 78 ? 2.934 1.000 -17.644 1.00 93.44 78 HIS A N 1
ATOM 614 C CA . HIS A 1 78 ? 3.098 -0.218 -18.440 1.00 93.44 78 HIS A CA 1
ATOM 615 C C . HIS A 1 78 ? 3.231 -1.453 -17.519 1.00 93.44 78 HIS A C 1
ATOM 617 O O . HIS A 1 78 ? 3.924 -1.356 -16.504 1.00 93.44 78 HIS A O 1
ATOM 623 N N . PRO A 1 79 ? 2.637 -2.619 -17.855 1.00 96.00 79 PRO A N 1
ATOM 624 C CA . PRO A 1 79 ? 1.881 -2.950 -19.073 1.00 96.00 79 PRO A CA 1
ATOM 625 C C . PRO A 1 79 ? 0.363 -2.687 -18.982 1.00 96.00 79 PRO A C 1
ATOM 627 O O . PRO A 1 79 ? -0.402 -3.266 -19.746 1.00 96.00 79 PRO A O 1
ATOM 630 N N . TYR A 1 80 ? -0.083 -1.824 -18.069 1.00 95.81 80 TYR A N 1
ATOM 631 C CA . TYR A 1 80 ? -1.488 -1.507 -17.783 1.00 95.81 80 TYR A CA 1
ATOM 632 C C . TYR A 1 80 ? -1.868 -0.100 -18.267 1.00 95.81 80 TYR A C 1
ATOM 634 O O . TYR A 1 80 ? -2.079 0.805 -17.452 1.00 95.81 80 TYR A O 1
ATOM 642 N N . PRO A 1 81 ? -1.945 0.139 -19.589 1.00 91.56 81 PRO A N 1
ATOM 643 C CA . PRO A 1 81 ? -2.213 1.469 -20.121 1.00 91.56 81 PRO A CA 1
ATOM 644 C C . PRO A 1 81 ? -3.665 1.912 -19.872 1.00 91.56 81 PRO A C 1
ATOM 646 O O . PRO A 1 81 ? -4.009 3.048 -20.148 1.00 91.56 81 PRO A O 1
ATOM 649 N N . ASP A 1 82 ? -4.525 1.048 -19.345 1.00 89.62 82 ASP A N 1
ATOM 650 C CA . ASP A 1 82 ? -5.896 1.342 -18.930 1.00 89.62 82 ASP A CA 1
ATOM 651 C C . ASP A 1 82 ? -6.032 1.585 -17.419 1.00 89.62 82 ASP A C 1
ATOM 653 O O . ASP A 1 82 ? -7.129 1.872 -16.957 1.00 89.62 82 ASP A O 1
ATOM 657 N N . ILE A 1 83 ? -4.946 1.498 -16.642 1.00 90.94 83 ILE A N 1
ATOM 658 C CA . ILE A 1 83 ? -4.959 1.699 -15.188 1.00 90.94 83 ILE A CA 1
ATOM 659 C C . ILE A 1 83 ? -4.134 2.925 -14.822 1.00 90.94 83 ILE A C 1
ATOM 661 O O . ILE A 1 83 ? -2.906 2.930 -14.966 1.00 90.94 83 ILE A O 1
ATOM 665 N N . LYS A 1 84 ? -4.790 3.952 -14.266 1.00 87.50 84 LYS A N 1
ATOM 666 C CA . LYS A 1 84 ? -4.087 5.148 -13.783 1.00 87.50 84 LYS A CA 1
ATOM 667 C C . LYS A 1 84 ? -2.949 4.809 -12.835 1.00 87.50 84 LYS A C 1
ATOM 669 O O . LYS A 1 84 ? -3.034 3.899 -12.008 1.00 87.50 84 LYS A O 1
ATOM 674 N N . ILE A 1 85 ? -1.908 5.632 -12.888 1.00 86.88 85 ILE A N 1
ATOM 675 C CA . ILE A 1 85 ? -0.668 5.432 -12.139 1.00 86.88 85 ILE A CA 1
ATOM 676 C C . ILE A 1 85 ? -0.886 5.191 -10.637 1.00 86.88 85 ILE A C 1
ATOM 678 O O . ILE A 1 85 ? -0.250 4.309 -10.066 1.00 86.88 85 ILE A O 1
ATOM 682 N N . ARG A 1 86 ? -1.842 5.888 -10.008 1.00 83.56 86 ARG A N 1
ATOM 683 C CA . ARG A 1 86 ? -2.187 5.715 -8.583 1.00 83.56 86 ARG A CA 1
ATOM 684 C C . ARG A 1 86 ? -2.743 4.319 -8.260 1.00 83.56 86 ARG A C 1
ATOM 686 O O . ARG A 1 86 ? -2.466 3.785 -7.192 1.00 83.56 86 ARG A O 1
ATOM 693 N N . TRP A 1 87 ? -3.460 3.697 -9.193 1.00 91.19 87 TRP A N 1
ATOM 694 C CA . TRP A 1 87 ? -4.018 2.346 -9.054 1.00 91.19 87 TRP A CA 1
ATOM 695 C C . TRP A 1 87 ? -3.059 1.244 -9.498 1.00 91.19 87 TRP A C 1
ATOM 697 O O . TRP A 1 87 ? -3.174 0.107 -9.050 1.00 91.19 87 TRP A O 1
ATOM 707 N N . SER A 1 88 ? -2.075 1.575 -10.336 1.00 92.94 88 SER A N 1
ATOM 708 C CA . SER A 1 88 ? -1.120 0.605 -10.889 1.00 92.94 88 SER A CA 1
ATOM 709 C C . SER A 1 88 ? -0.390 -0.233 -9.835 1.00 92.94 88 SER A C 1
ATOM 711 O O . SER A 1 88 ? 0.037 -1.349 -10.130 1.00 92.94 88 SER A O 1
ATOM 713 N N . ARG A 1 89 ? -0.298 0.257 -8.589 1.00 94.25 89 ARG A N 1
ATOM 714 C CA . ARG A 1 89 ? 0.331 -0.459 -7.475 1.00 94.25 89 ARG A CA 1
ATOM 715 C C . ARG A 1 89 ? -0.204 -1.879 -7.307 1.00 94.25 89 ARG A C 1
ATOM 717 O O . ARG A 1 89 ? 0.582 -2.777 -7.040 1.00 94.25 89 ARG A O 1
ATOM 724 N N . PHE A 1 90 ? -1.503 -2.100 -7.498 1.00 97.50 90 PHE A N 1
ATOM 725 C CA . PHE A 1 90 ? -2.117 -3.412 -7.288 1.00 97.50 90 PHE A CA 1
ATOM 726 C C . PHE A 1 90 ? -1.720 -4.426 -8.372 1.00 97.50 90 PHE A C 1
ATOM 728 O O . PHE A 1 90 ? -1.114 -5.442 -8.019 1.00 97.50 90 PHE A O 1
ATOM 735 N N . PRO A 1 91 ? -1.973 -4.182 -9.675 1.00 97.69 91 PRO A N 1
ATOM 736 C CA . PRO A 1 91 ? -1.572 -5.133 -10.706 1.00 97.69 91 PRO A CA 1
ATOM 737 C C . PRO A 1 91 ? -0.045 -5.283 -10.821 1.00 97.69 91 PRO A C 1
ATOM 739 O O . PRO A 1 91 ? 0.432 -6.396 -11.010 1.00 97.69 91 PRO A O 1
ATOM 742 N N . LEU A 1 92 ? 0.745 -4.226 -10.601 1.00 97.88 92 LEU A N 1
ATOM 743 C CA . LEU A 1 92 ? 2.211 -4.334 -10.635 1.00 97.88 92 LEU A CA 1
ATOM 744 C C . LEU A 1 92 ? 2.762 -5.174 -9.475 1.00 97.88 92 LEU A C 1
ATOM 746 O O . LEU A 1 92 ? 3.607 -6.042 -9.688 1.00 97.88 92 LEU A O 1
ATOM 750 N N . ILE A 1 93 ? 2.270 -4.968 -8.247 1.00 98.12 93 ILE A N 1
ATOM 751 C CA . ILE A 1 93 ? 2.685 -5.785 -7.097 1.00 98.12 93 ILE A CA 1
ATOM 752 C C . ILE A 1 93 ? 2.268 -7.249 -7.287 1.00 98.12 93 ILE A C 1
ATOM 754 O O . ILE A 1 93 ? 3.028 -8.135 -6.888 1.00 98.12 93 ILE A O 1
ATOM 758 N N . ARG A 1 94 ? 1.112 -7.517 -7.916 1.00 98.38 94 ARG A N 1
ATOM 759 C CA . ARG A 1 94 ? 0.690 -8.884 -8.267 1.00 98.38 94 ARG A CA 1
ATOM 760 C C . ARG A 1 94 ? 1.741 -9.556 -9.135 1.00 98.38 94 ARG A C 1
ATOM 762 O O . ARG A 1 94 ? 2.202 -10.639 -8.782 1.00 98.38 94 ARG A O 1
ATOM 769 N N . ASP A 1 95 ? 2.141 -8.897 -10.217 1.00 98.38 95 ASP A N 1
ATOM 770 C CA . ASP A 1 95 ? 3.097 -9.452 -11.171 1.00 98.38 95 ASP A CA 1
ATOM 771 C C . ASP A 1 95 ? 4.452 -9.705 -10.505 1.00 98.38 95 ASP A C 1
ATOM 773 O O . ASP A 1 95 ? 5.027 -10.778 -10.660 1.00 98.38 95 ASP A O 1
ATOM 777 N N . TRP A 1 96 ? 4.935 -8.778 -9.671 1.00 98.19 96 TRP A N 1
ATOM 778 C CA . TRP A 1 96 ? 6.195 -8.964 -8.939 1.00 98.19 96 TRP A CA 1
ATOM 779 C C . TRP A 1 96 ? 6.134 -10.121 -7.942 1.00 98.19 96 TRP A C 1
ATOM 781 O O . TRP A 1 96 ? 7.124 -10.826 -7.743 1.00 98.19 96 TRP A O 1
ATOM 791 N N . LEU A 1 97 ? 4.983 -10.319 -7.294 1.00 98.31 97 LEU A N 1
ATOM 792 C CA . LEU A 1 97 ? 4.784 -11.429 -6.370 1.00 98.31 97 LEU A CA 1
ATOM 793 C C . LEU A 1 97 ? 4.694 -12.768 -7.118 1.00 98.31 97 LEU A C 1
ATOM 795 O O . LEU A 1 97 ? 5.202 -13.774 -6.619 1.00 98.31 97 LEU A O 1
ATOM 799 N N . GLN A 1 98 ? 4.076 -12.787 -8.303 1.00 98.06 98 GLN A N 1
ATOM 800 C CA . GLN A 1 98 ? 4.035 -13.953 -9.192 1.00 98.06 98 GLN A CA 1
ATOM 801 C C . GLN A 1 98 ? 5.428 -14.307 -9.728 1.00 98.06 98 GLN A C 1
ATOM 803 O O . GLN A 1 98 ? 5.805 -15.474 -9.678 1.00 98.06 98 GLN A O 1
ATOM 808 N N . GLU A 1 99 ? 6.202 -13.309 -10.158 1.00 97.69 99 GLU A N 1
ATOM 809 C CA . GLU A 1 99 ? 7.578 -13.447 -10.653 1.00 97.69 99 GLU A CA 1
ATOM 810 C C . GLU A 1 99 ? 8.529 -14.002 -9.578 1.00 97.69 99 GLU A C 1
ATOM 812 O O . GLU A 1 99 ? 9.417 -14.804 -9.867 1.00 97.69 99 GLU A O 1
ATOM 817 N N . CYS A 1 100 ? 8.342 -13.610 -8.314 1.00 97.38 100 CYS A N 1
ATOM 818 C CA . CYS A 1 100 ? 9.193 -14.066 -7.220 1.00 97.38 100 CYS A CA 1
ATOM 819 C C . CYS A 1 100 ? 8.848 -15.496 -6.763 1.00 97.38 100 CYS A C 1
ATOM 821 O O . CYS A 1 100 ? 8.169 -15.699 -5.754 1.00 97.38 100 CYS A O 1
ATOM 823 N N . ALA A 1 101 ? 9.388 -16.504 -7.453 1.00 95.25 101 ALA A N 1
ATOM 824 C CA . ALA A 1 101 ? 9.225 -17.914 -7.079 1.00 95.25 101 ALA A CA 1
ATOM 825 C C . ALA A 1 101 ? 9.768 -18.245 -5.670 1.00 95.25 101 ALA A C 1
ATOM 827 O O . ALA A 1 101 ? 9.221 -19.09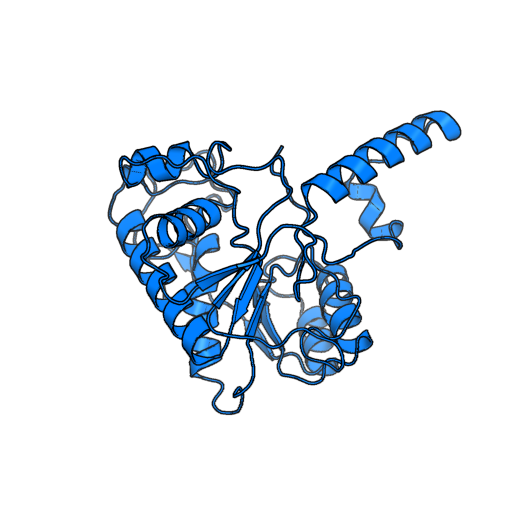8 -4.977 1.00 95.25 101 ALA A O 1
ATOM 828 N N . ALA A 1 102 ? 10.812 -17.539 -5.218 1.00 96.12 102 ALA A N 1
ATOM 829 C CA . ALA A 1 102 ? 11.391 -17.708 -3.881 1.00 96.12 102 ALA A CA 1
ATOM 830 C C . ALA A 1 102 ? 10.552 -17.064 -2.756 1.00 96.12 102 ALA A C 1
ATOM 832 O O . ALA A 1 102 ? 10.758 -17.354 -1.578 1.00 96.12 102 ALA A O 1
ATOM 833 N N . CYS A 1 103 ? 9.595 -16.194 -3.091 1.00 95.94 103 CYS A N 1
ATOM 834 C CA . CYS A 1 103 ? 8.745 -15.521 -2.117 1.00 95.94 103 CYS A CA 1
ATOM 835 C C . CYS A 1 103 ? 7.603 -16.448 -1.682 1.00 95.94 103 CYS A C 1
ATOM 837 O O . CYS A 1 103 ? 6.507 -16.377 -2.231 1.00 95.94 103 CYS A O 1
ATOM 839 N N . THR A 1 104 ? 7.854 -17.31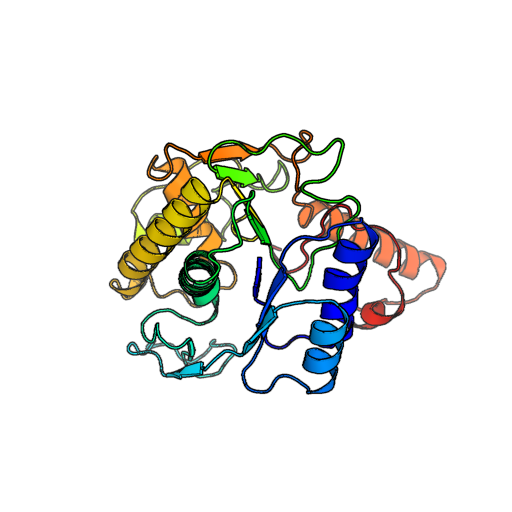1 -0.695 1.00 95.56 104 THR A N 1
ATOM 840 C CA . THR A 1 104 ? 6.882 -18.306 -0.192 1.00 95.56 104 THR A CA 1
ATOM 841 C C . THR A 1 104 ? 6.152 -17.881 1.086 1.00 95.56 104 THR A C 1
ATOM 843 O O . THR A 1 104 ? 5.102 -18.435 1.409 1.00 95.56 104 THR A O 1
ATOM 846 N N . GLY A 1 105 ? 6.691 -16.897 1.811 1.00 96.50 105 GLY A N 1
ATOM 847 C CA . GLY A 1 105 ? 6.161 -16.420 3.089 1.00 96.50 105 GLY A CA 1
ATOM 848 C C . GLY A 1 105 ? 4.952 -15.474 2.987 1.00 96.50 105 GLY A C 1
ATOM 849 O O . GLY A 1 105 ? 4.424 -15.228 1.897 1.00 96.50 105 GLY A O 1
ATOM 850 N N . PRO A 1 106 ? 4.502 -14.923 4.132 1.00 97.69 106 PRO A N 1
ATOM 851 C CA . PRO A 1 106 ? 3.469 -13.893 4.160 1.00 97.69 106 PRO A CA 1
ATOM 852 C C . PRO A 1 106 ? 3.931 -12.604 3.471 1.00 97.69 106 PRO A C 1
ATOM 854 O O . PRO A 1 106 ? 5.121 -12.289 3.402 1.00 97.69 106 PRO A O 1
ATOM 857 N N . VAL A 1 107 ? 2.960 -11.846 2.970 1.00 98.44 107 VAL A N 1
ATOM 858 C CA . VAL A 1 107 ? 3.172 -10.634 2.184 1.00 98.44 107 VAL A CA 1
ATOM 859 C C . VAL A 1 107 ? 2.569 -9.446 2.915 1.00 98.44 107 VAL A C 1
ATOM 861 O O . VAL A 1 107 ? 1.427 -9.494 3.363 1.00 98.44 107 VAL A O 1
ATOM 864 N N . LEU A 1 108 ? 3.343 -8.365 3.001 1.00 98.31 108 LEU A N 1
ATOM 865 C CA . LEU A 1 108 ? 2.889 -7.046 3.433 1.00 98.31 108 LEU A CA 1
ATOM 866 C C . LEU A 1 108 ? 2.939 -6.104 2.228 1.00 98.31 108 LEU A C 1
ATOM 868 O O . LEU A 1 108 ? 4.014 -5.896 1.651 1.00 98.31 108 LEU A O 1
ATOM 872 N N . ILE A 1 109 ? 1.794 -5.531 1.871 1.00 97.69 109 ILE A N 1
ATOM 873 C CA . ILE A 1 109 ? 1.686 -4.362 0.996 1.00 97.69 109 ILE A CA 1
ATOM 874 C C . ILE A 1 109 ? 1.509 -3.148 1.892 1.00 97.69 109 ILE A C 1
ATOM 876 O O . ILE A 1 109 ? 0.705 -3.195 2.819 1.00 97.69 109 ILE A O 1
ATOM 880 N N . ILE A 1 110 ? 2.293 -2.105 1.646 1.00 95.69 110 ILE A N 1
ATOM 881 C CA . ILE A 1 110 ? 2.304 -0.914 2.488 1.00 95.69 110 ILE A CA 1
ATOM 882 C C . ILE A 1 110 ? 2.709 0.322 1.678 1.00 95.69 110 ILE A C 1
ATOM 884 O O . ILE A 1 110 ? 3.527 0.219 0.752 1.00 95.69 110 ILE A O 1
ATOM 888 N N . ASP A 1 111 ? 2.164 1.479 2.038 1.00 92.31 111 ASP A N 1
ATOM 889 C CA . ASP A 1 111 ? 2.636 2.774 1.555 1.00 92.31 111 ASP A CA 1
ATOM 890 C C . ASP A 1 111 ? 4.072 3.043 2.020 1.00 92.31 111 ASP A C 1
ATOM 892 O O . ASP A 1 111 ? 4.496 2.646 3.102 1.00 92.31 111 ASP A O 1
ATOM 896 N N . VAL A 1 112 ? 4.877 3.672 1.162 1.00 92.25 112 VAL A N 1
ATOM 897 C CA . VAL A 1 112 ? 6.320 3.830 1.416 1.00 92.25 112 VAL A CA 1
ATOM 898 C C . VAL A 1 112 ? 6.647 5.177 2.049 1.00 92.25 112 VAL A C 1
ATOM 900 O O . VAL A 1 112 ? 7.545 5.253 2.889 1.00 92.25 112 VAL A O 1
ATOM 903 N N . ARG A 1 113 ? 5.951 6.242 1.626 1.00 87.69 113 ARG A N 1
ATOM 904 C CA . ARG A 1 113 ? 6.239 7.627 2.039 1.00 87.69 113 ARG 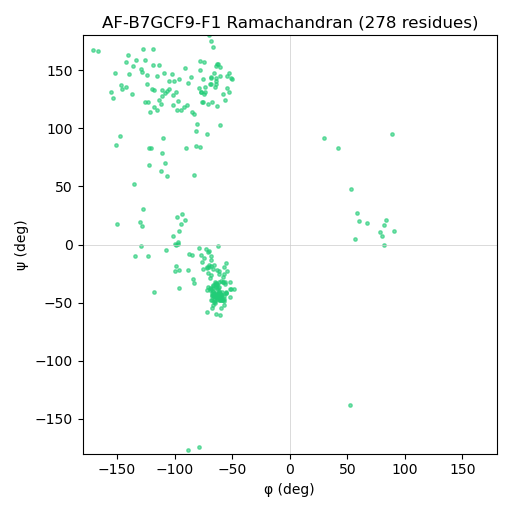A CA 1
ATOM 905 C C . ARG A 1 113 ? 6.219 7.773 3.552 1.00 87.69 113 ARG A C 1
ATOM 907 O O . ARG A 1 113 ? 7.042 8.460 4.152 1.00 87.69 113 ARG A O 1
ATOM 914 N N . ASP A 1 114 ? 5.239 7.124 4.127 1.00 82.75 114 ASP A N 1
ATOM 915 C CA . ASP A 1 114 ? 4.678 7.397 5.416 1.00 82.75 114 ASP A CA 1
ATOM 916 C C . ASP A 1 114 ? 4.502 6.071 6.141 1.00 82.75 114 ASP A C 1
ATOM 918 O O . ASP A 1 114 ? 3.458 5.682 6.620 1.00 82.75 114 ASP A O 1
ATOM 922 N N . SER A 1 115 ? 5.574 5.300 6.202 1.00 89.38 115 SER A N 1
ATOM 923 C CA . SER A 1 115 ? 5.586 4.087 7.000 1.00 89.38 115 SER A CA 1
ATOM 924 C C . SER A 1 115 ? 6.910 3.936 7.709 1.00 89.38 115 SER A C 1
ATOM 926 O O . SER A 1 115 ? 7.971 4.348 7.232 1.00 89.38 115 SER A O 1
ATOM 928 N N . TYR A 1 116 ? 6.830 3.354 8.899 1.00 91.06 116 TYR A N 1
ATOM 929 C CA . TYR A 1 116 ? 7.969 3.169 9.779 1.00 91.06 116 TYR A CA 1
ATOM 930 C C . TYR A 1 116 ? 7.817 1.868 10.550 1.00 91.06 116 TYR A C 1
ATOM 932 O O . TYR A 1 116 ? 6.764 1.590 11.125 1.00 91.06 116 TYR A O 1
ATOM 940 N N . PHE A 1 117 ? 8.892 1.090 10.595 1.00 95.00 117 PHE A N 1
ATOM 941 C CA . PHE A 1 117 ? 8.898 -0.210 11.245 1.00 95.00 117 PHE A CA 1
ATOM 942 C C . PHE A 1 117 ? 9.557 -0.117 12.611 1.00 95.00 117 PHE A C 1
ATOM 944 O O . PHE A 1 117 ? 10.734 0.216 12.736 1.00 95.00 117 PHE A O 1
ATOM 951 N N . GLN A 1 118 ? 8.797 -0.464 13.641 1.00 92.38 118 GLN A N 1
ATOM 952 C CA . GLN A 1 118 ? 9.317 -0.571 15.004 1.00 92.38 118 GLN A CA 1
ATOM 953 C C . GLN A 1 118 ? 9.703 -1.997 15.384 1.00 92.38 118 GLN A C 1
ATOM 955 O O . GLN A 1 118 ? 10.486 -2.207 16.306 1.00 92.38 118 GLN A O 1
ATOM 960 N N . LYS A 1 119 ? 9.141 -2.983 14.682 1.00 94.56 119 LYS A N 1
ATOM 961 C CA . LYS A 1 119 ? 9.392 -4.410 14.870 1.00 94.56 119 LYS A CA 1
ATOM 962 C C . LYS A 1 119 ? 9.400 -5.105 13.515 1.00 94.56 119 LYS A C 1
ATOM 964 O O . LYS A 1 119 ? 8.841 -4.591 12.546 1.00 94.56 119 LYS A O 1
ATOM 969 N N . ASN A 1 120 ? 10.056 -6.262 13.455 1.00 96.81 120 ASN A N 1
ATOM 970 C CA . ASN A 1 120 ? 9.991 -7.128 12.284 1.00 96.81 120 ASN A CA 1
ATOM 971 C C . ASN A 1 120 ? 8.537 -7.588 12.102 1.00 96.81 120 ASN A C 1
ATOM 973 O O . ASN A 1 120 ? 8.043 -8.247 13.011 1.00 96.81 120 ASN A O 1
ATOM 977 N N . PRO A 1 121 ? 7.873 -7.284 10.971 1.00 96.06 121 PRO A N 1
ATOM 978 C CA . PRO A 1 121 ? 6.455 -7.598 10.773 1.00 96.06 121 PRO A CA 1
ATOM 979 C C . PRO A 1 121 ? 6.156 -9.104 10.731 1.00 96.06 121 PRO A C 1
ATOM 981 O O . PRO A 1 121 ? 5.007 -9.506 10.882 1.00 96.06 121 PRO A O 1
ATOM 984 N N . PHE A 1 122 ? 7.181 -9.933 10.519 1.00 96.50 122 PHE A N 1
ATOM 985 C CA . PHE A 1 122 ? 7.073 -11.393 10.454 1.00 96.50 122 PHE A CA 1
ATOM 986 C C . PHE A 1 122 ? 8.104 -12.086 11.356 1.00 96.50 122 PHE A C 1
ATOM 988 O O . PHE A 1 122 ? 8.454 -13.244 11.141 1.00 96.50 122 PHE A O 1
ATOM 995 N N . GLY A 1 123 ? 8.655 -11.352 12.327 1.00 94.19 123 GLY A N 1
ATOM 996 C CA . GLY A 1 123 ? 9.643 -11.874 13.267 1.00 94.19 123 GLY A CA 1
ATOM 997 C C . GLY A 1 123 ? 9.003 -12.502 14.500 1.00 94.19 123 GLY A C 1
ATOM 998 O O . GLY A 1 123 ? 7.780 -12.537 14.646 1.00 94.19 123 GLY A O 1
ATOM 999 N N . GLN A 1 124 ? 9.849 -12.944 15.429 1.00 92.38 124 GLN A N 1
ATOM 1000 C CA . GLN A 1 124 ? 9.414 -13.487 16.713 1.00 92.38 124 GLN A CA 1
ATOM 1001 C C . GLN A 1 124 ? 8.464 -12.519 17.441 1.00 92.38 124 GLN A C 1
ATOM 1003 O O . GLN A 1 124 ? 8.750 -11.329 17.569 1.00 92.38 124 GLN A O 1
ATOM 1008 N N . GLY A 1 125 ? 7.331 -13.044 17.914 1.00 90.06 125 GLY A N 1
ATOM 1009 C CA . GLY A 1 125 ? 6.293 -12.267 18.597 1.00 90.06 125 GLY A CA 1
ATOM 1010 C C . GLY A 1 125 ? 5.322 -11.524 17.673 1.00 90.06 125 GLY A C 1
ATOM 1011 O O . GLY A 1 125 ? 4.411 -10.872 18.177 1.00 90.06 125 GLY A O 1
ATOM 1012 N N . SER A 1 126 ? 5.480 -11.618 16.349 1.00 92.88 126 SER A N 1
ATOM 1013 C CA . SER A 1 126 ? 4.474 -11.109 15.406 1.00 92.88 126 SER A CA 1
ATOM 1014 C C . SER A 1 126 ? 3.272 -12.055 15.352 1.00 92.88 126 SER A C 1
ATOM 1016 O O . SER A 1 126 ? 3.472 -13.274 15.387 1.00 92.88 126 SER A O 1
ATOM 1018 N N . PRO A 1 127 ? 2.037 -11.536 15.229 1.00 92.81 127 PRO A N 1
ATOM 1019 C CA . PRO A 1 127 ? 0.863 -12.366 14.991 1.00 92.81 127 PRO A CA 1
ATOM 1020 C C . PRO A 1 127 ? 1.032 -13.271 13.766 1.00 92.81 127 PRO A C 1
ATOM 1022 O O . PRO A 1 127 ? 1.636 -12.884 12.764 1.00 92.81 127 PRO A O 1
ATOM 1025 N N . THR A 1 128 ? 0.465 -14.475 13.823 1.00 92.62 128 THR A N 1
ATOM 1026 C CA . THR A 1 128 ? 0.423 -15.361 12.657 1.00 92.62 128 THR A CA 1
ATOM 1027 C C . THR A 1 128 ? -0.505 -14.786 11.587 1.00 92.62 128 THR A C 1
ATOM 1029 O O . THR A 1 128 ? -1.595 -14.291 11.877 1.00 92.62 128 THR A O 1
ATOM 1032 N N . VAL A 1 129 ? -0.070 -14.870 10.330 1.00 95.44 129 VAL A N 1
ATOM 1033 C CA . VAL A 1 129 ? -0.832 -14.382 9.179 1.00 95.44 129 VAL A CA 1
ATOM 1034 C C . VAL A 1 129 ? -1.735 -15.490 8.647 1.00 95.44 129 VAL A C 1
ATOM 1036 O O . VAL A 1 129 ? -1.247 -16.520 8.182 1.00 95.44 129 VAL A O 1
ATOM 1039 N N . TYR A 1 130 ? -3.043 -15.244 8.653 1.00 92.75 130 TYR A N 1
ATOM 1040 C CA . TYR A 1 130 ? -4.057 -16.130 8.081 1.00 92.75 130 TYR A CA 1
ATOM 1041 C C . TYR A 1 130 ? -4.887 -15.377 7.045 1.00 92.75 130 TYR A C 1
ATOM 1043 O O . TYR A 1 130 ? -5.278 -14.235 7.286 1.00 92.75 130 TYR A O 1
ATOM 1051 N N . GLY A 1 131 ? -5.180 -16.024 5.913 1.00 96.38 131 GLY A N 1
ATOM 1052 C CA . GLY A 1 131 ? -5.973 -15.422 4.838 1.00 96.38 131 GLY A CA 1
ATOM 1053 C C . GLY A 1 131 ? -5.430 -14.058 4.400 1.00 96.38 131 GLY A C 1
ATOM 1054 O O . GLY A 1 131 ? -4.214 -13.887 4.264 1.00 96.38 131 GLY A O 1
ATOM 1055 N N . LEU A 1 132 ? -6.340 -13.111 4.173 1.00 98.25 132 LEU A N 1
ATOM 1056 C CA . LEU A 1 132 ? -6.040 -11.690 4.008 1.00 98.25 132 LEU A CA 1
ATOM 1057 C C . LEU A 1 132 ? -6.437 -10.937 5.287 1.00 98.25 132 LEU A C 1
ATOM 1059 O O . LEU A 1 132 ? -7.476 -11.202 5.882 1.00 98.25 132 LEU A O 1
ATOM 1063 N N . GLN A 1 133 ? -5.624 -9.977 5.694 1.00 97.75 133 GLN A N 1
ATOM 1064 C CA . GLN A 1 133 ? -5.845 -9.085 6.821 1.00 97.75 133 GLN A CA 1
ATOM 1065 C C . GLN A 1 133 ? -5.841 -7.650 6.297 1.00 97.75 133 GLN A C 1
ATOM 1067 O O . GLN A 1 133 ? -4.823 -7.150 5.808 1.00 97.75 133 GLN A O 1
ATOM 1072 N N . VAL A 1 134 ? -6.999 -7.009 6.389 1.00 97.19 134 VAL A N 1
ATOM 1073 C CA . VAL A 1 134 ? -7.194 -5.587 6.089 1.00 97.19 134 VAL A CA 1
ATOM 1074 C C . VAL A 1 134 ? -7.263 -4.832 7.410 1.00 97.19 134 VAL A C 1
ATOM 1076 O O . VAL A 1 134 ? -7.700 -5.398 8.409 1.00 97.19 134 VAL A O 1
ATOM 1079 N N . VAL A 1 135 ? -6.785 -3.594 7.461 1.00 96.19 135 VAL A N 1
ATOM 1080 C CA . VAL A 1 135 ? -6.663 -2.853 8.726 1.00 96.19 135 VAL A CA 1
ATOM 1081 C C . VAL A 1 135 ? -7.663 -1.709 8.771 1.00 96.19 135 VAL A C 1
ATOM 1083 O O . VAL A 1 135 ? -7.800 -0.966 7.799 1.00 96.19 135 VAL A O 1
ATOM 1086 N N . GLU A 1 136 ? -8.367 -1.573 9.891 1.00 96.94 136 GLU A N 1
ATOM 1087 C CA . GLU A 1 136 ? -9.244 -0.427 10.122 1.00 96.94 136 GLU A CA 1
ATOM 1088 C C . GLU A 1 136 ? -8.420 0.856 10.301 1.00 96.94 136 GLU A C 1
ATOM 1090 O O . GLU A 1 136 ? -7.327 0.860 10.875 1.00 96.94 136 GLU A O 1
ATOM 1095 N N . GLU A 1 137 ? -8.955 1.959 9.794 1.00 94.50 137 GLU A N 1
ATOM 1096 C CA . GLU A 1 137 ? -8.544 3.324 10.107 1.00 94.50 137 GLU A CA 1
ATOM 1097 C C . GLU A 1 137 ? -8.904 3.668 11.560 1.00 94.50 137 GLU A C 1
ATOM 1099 O O . GLU A 1 137 ? -9.546 2.890 12.265 1.00 94.50 137 GLU A O 1
ATOM 1104 N N . HIS A 1 138 ? -8.504 4.851 12.033 1.00 93.75 138 HIS A N 1
ATOM 1105 C CA . HIS A 1 138 ? -8.897 5.329 13.364 1.00 93.75 138 HIS A CA 1
ATOM 1106 C C . HIS A 1 138 ? -10.417 5.216 13.574 1.00 93.75 138 HIS A C 1
ATOM 1108 O O . HIS A 1 138 ? -11.187 5.524 12.673 1.00 93.75 138 HIS A O 1
ATOM 1114 N N . VAL A 1 139 ? -10.856 4.868 14.787 1.00 93.50 139 VAL A N 1
ATOM 1115 C CA . VAL A 1 139 ? -12.261 4.543 15.137 1.00 93.50 139 VAL A CA 1
ATOM 1116 C C . VAL A 1 139 ? -13.306 5.618 14.799 1.00 93.50 139 VAL A C 1
ATOM 1118 O O . VAL A 1 139 ? -14.501 5.348 14.785 1.00 93.50 139 VAL A O 1
ATOM 1121 N N . THR A 1 140 ? -12.874 6.853 14.541 1.00 93.81 140 THR A N 1
ATOM 1122 C CA . THR A 1 140 ? -13.742 7.965 14.107 1.00 93.81 140 THR A CA 1
ATOM 1123 C C . THR A 1 140 ? -13.936 8.026 12.595 1.00 93.81 140 THR A C 1
ATOM 1125 O O . THR A 1 140 ? -14.700 8.859 12.120 1.00 93.81 140 THR A O 1
ATOM 1128 N N . GLN A 1 141 ? -13.204 7.215 11.836 1.00 94.56 141 GLN A N 1
ATOM 1129 C CA . GLN A 1 141 ? -13.278 7.143 10.387 1.00 94.56 141 GLN A CA 1
ATOM 1130 C C . GLN A 1 141 ? -14.180 5.985 9.985 1.00 94.56 141 GLN A C 1
ATOM 1132 O O . GLN A 1 141 ? -13.959 4.830 10.351 1.00 94.56 141 GLN A O 1
ATOM 1137 N N . THR A 1 142 ? -15.204 6.303 9.206 1.00 96.81 142 THR A N 1
ATOM 1138 C CA . THR A 1 142 ? -16.190 5.335 8.731 1.00 96.81 142 THR A CA 1
ATOM 1139 C C . THR A 1 142 ? -16.315 5.422 7.219 1.00 96.81 142 THR A C 1
ATOM 1141 O O . THR A 1 142 ? -15.866 6.381 6.590 1.00 96.81 142 THR A O 1
ATOM 1144 N N . THR A 1 143 ? -16.995 4.451 6.617 1.00 96.69 143 THR A N 1
ATOM 1145 C CA . THR A 1 143 ? -17.367 4.461 5.194 1.00 96.69 143 THR A CA 1
ATOM 1146 C C . THR A 1 143 ? -18.303 5.617 4.801 1.00 96.69 143 THR A C 1
ATOM 1148 O O . THR A 1 143 ? -18.682 5.735 3.639 1.00 96.69 143 THR A O 1
ATOM 1151 N N . GLN A 1 144 ? -18.702 6.469 5.755 1.00 96.62 144 GLN A N 1
ATOM 1152 C CA . GLN A 1 144 ? -19.403 7.730 5.497 1.00 96.62 144 GLN A CA 1
ATOM 1153 C C . GLN A 1 144 ? -18.445 8.892 5.183 1.00 96.62 144 GLN A C 1
ATOM 1155 O O . GLN A 1 144 ? -18.904 9.958 4.769 1.00 96.62 144 GLN A O 1
ATOM 1160 N N . HIS A 1 145 ? -17.133 8.700 5.352 1.00 93.69 145 HIS A N 1
ATOM 1161 C CA . HIS A 1 145 ? -16.111 9.669 4.969 1.00 93.69 145 HIS A CA 1
ATOM 1162 C C . HIS A 1 145 ? -16.166 9.956 3.460 1.00 93.69 145 HIS A C 1
ATOM 1164 O O . HIS A 1 145 ? -16.432 9.057 2.660 1.00 93.69 145 HIS A O 1
ATOM 1170 N N . TRP A 1 146 ? -15.889 11.198 3.047 1.00 89.94 146 TRP A N 1
ATOM 1171 C CA . TRP A 1 146 ? -16.013 11.618 1.644 1.00 89.94 146 TRP A CA 1
ATOM 1172 C C . TRP A 1 146 ? -15.172 10.749 0.699 1.00 89.94 146 TRP A C 1
ATOM 1174 O O . TRP A 1 146 ? -15.615 10.437 -0.399 1.00 89.94 146 TRP A O 1
ATOM 1184 N N . LEU A 1 147 ? -14.007 10.279 1.149 1.00 89.06 147 LEU A N 1
ATOM 1185 C CA . LEU A 1 147 ? -13.120 9.427 0.355 1.00 89.06 147 LEU A CA 1
ATOM 1186 C C . LEU A 1 147 ? -13.748 8.088 -0.065 1.00 89.06 147 LEU A C 1
ATOM 1188 O O . LEU A 1 147 ? -13.286 7.488 -1.029 1.00 89.06 147 LEU A O 1
ATOM 1192 N N . THR A 1 148 ? -14.765 7.608 0.657 1.00 93.19 148 THR A N 1
ATOM 1193 C CA . THR A 1 148 ? -15.414 6.307 0.423 1.00 93.19 148 THR A CA 1
ATOM 1194 C C . THR A 1 148 ? -16.888 6.434 0.061 1.00 93.19 148 THR A C 1
ATOM 1196 O O . THR A 1 148 ? -17.358 5.749 -0.844 1.00 93.19 148 THR A O 1
ATOM 1199 N N . LYS A 1 149 ? -17.629 7.333 0.714 1.00 95.69 149 LYS A N 1
ATOM 1200 C CA . LYS A 1 149 ? -19.085 7.437 0.575 1.00 95.69 149 LYS A CA 1
ATOM 1201 C C . LYS A 1 149 ? -19.536 7.736 -0.851 1.00 95.69 149 LYS A C 1
ATOM 1203 O O . LYS A 1 149 ? -20.303 6.966 -1.426 1.00 95.69 149 LYS A O 1
ATOM 1208 N N . TRP A 1 150 ? -19.106 8.871 -1.402 1.00 94.88 150 TRP A N 1
ATOM 1209 C CA . TRP A 1 150 ? -19.614 9.332 -2.692 1.00 94.88 150 TRP A CA 1
ATOM 1210 C C . TRP A 1 150 ? -19.099 8.485 -3.867 1.00 94.88 150 TRP A C 1
ATOM 1212 O O . TRP A 1 150 ? -19.928 8.172 -4.718 1.00 94.88 150 TRP A O 1
ATOM 1222 N N . PRO A 1 151 ? -17.828 8.016 -3.922 1.00 94.56 151 PRO A N 1
ATOM 1223 C CA . PRO A 1 151 ? -17.380 7.202 -5.050 1.00 94.56 151 PRO A CA 1
ATOM 1224 C C . PRO A 1 151 ? -18.093 5.848 -5.086 1.00 94.56 151 PRO A C 1
ATOM 1226 O O . PRO A 1 151 ? -18.510 5.399 -6.150 1.00 94.56 151 PRO A O 1
ATOM 1229 N N . ILE A 1 152 ? -18.290 5.208 -3.924 1.00 96.62 152 ILE A N 1
ATOM 1230 C CA . ILE A 1 152 ? -19.031 3.942 -3.840 1.00 96.62 152 ILE A CA 1
ATOM 1231 C C . ILE A 1 152 ? -20.494 4.160 -4.235 1.00 96.62 152 ILE A C 1
ATOM 1233 O O . ILE A 1 152 ? -21.037 3.377 -5.014 1.00 96.62 152 ILE A O 1
ATOM 1237 N N . GLN A 1 153 ? -21.133 5.226 -3.749 1.00 96.31 153 GLN A N 1
ATOM 1238 C CA . GLN A 1 153 ? -22.514 5.528 -4.116 1.00 96.31 153 GLN A CA 1
ATOM 1239 C C . GLN A 1 153 ? -22.659 5.785 -5.621 1.00 96.31 153 GLN A C 1
ATOM 1241 O O . GLN A 1 153 ? -23.539 5.204 -6.249 1.00 96.31 153 GLN A O 1
ATOM 1246 N N . GLU A 1 154 ? -21.791 6.610 -6.203 1.00 94.62 154 GLU A N 1
ATOM 1247 C CA . GLU A 1 154 ? -21.837 6.971 -7.621 1.00 94.62 154 GLU A CA 1
ATOM 1248 C C . GLU A 1 154 ? -21.589 5.750 -8.521 1.00 94.62 154 GLU A C 1
ATOM 1250 O O . GLU A 1 154 ? -22.333 5.499 -9.473 1.00 94.62 154 GLU A O 1
ATOM 1255 N N . CYS A 1 155 ? -20.581 4.938 -8.191 1.00 95.56 155 CYS A N 1
ATOM 1256 C CA . CYS A 1 155 ? -20.171 3.808 -9.024 1.00 95.56 155 CYS A CA 1
ATOM 1257 C C . CYS A 1 155 ? -20.965 2.531 -8.812 1.00 95.56 155 CYS A C 1
ATOM 1259 O O . CYS A 1 155 ? -21.073 1.720 -9.731 1.00 95.56 155 CYS A O 1
ATOM 1261 N N . LYS A 1 156 ? -21.482 2.309 -7.603 1.00 96.81 156 LYS A N 1
ATOM 1262 C CA . LYS A 1 156 ? -22.093 1.031 -7.214 1.00 96.81 156 LYS A CA 1
ATOM 1263 C C . LYS A 1 156 ? -23.526 1.163 -6.726 1.00 96.81 156 LYS A C 1
ATOM 1265 O O . LYS A 1 156 ? -24.178 0.140 -6.555 1.00 96.81 156 LYS A O 1
ATOM 1270 N N . GLY A 1 157 ? -24.026 2.380 -6.508 1.00 96.88 157 GLY A N 1
ATOM 1271 C CA . GLY A 1 157 ? -25.395 2.608 -6.044 1.00 96.88 157 GLY A CA 1
ATOM 1272 C C . GLY A 1 157 ? -25.653 2.108 -4.622 1.00 96.88 157 GLY A C 1
ATOM 1273 O O . GLY A 1 157 ? -26.804 1.900 -4.252 1.00 96.88 157 GLY A O 1
ATOM 1274 N N . VAL A 1 158 ? -24.599 1.888 -3.828 1.00 97.56 158 VAL A N 1
ATOM 1275 C CA . VAL A 1 158 ? -24.694 1.372 -2.455 1.00 97.56 158 VAL A CA 1
ATOM 1276 C C . VAL A 1 158 ? -23.980 2.291 -1.473 1.00 97.56 158 VAL A C 1
ATOM 1278 O O . VAL A 1 158 ? -23.100 3.066 -1.841 1.00 97.56 158 VAL A O 1
ATOM 1281 N N . GLN A 1 159 ? -24.352 2.185 -0.203 1.00 96.00 159 GLN A N 1
ATOM 1282 C CA . GLN A 1 159 ? -23.693 2.861 0.906 1.00 96.00 159 GLN A CA 1
ATOM 1283 C C . GLN A 1 159 ? -23.522 1.888 2.067 1.00 96.00 159 GLN A C 1
ATOM 1285 O O . GLN A 1 159 ? -24.308 0.957 2.240 1.00 96.00 159 GLN A O 1
ATOM 1290 N N . TYR A 1 160 ? -22.507 2.142 2.884 1.00 96.69 160 TYR A N 1
ATOM 1291 C CA . TYR A 1 160 ? -22.226 1.369 4.084 1.00 96.69 160 TYR A CA 1
ATOM 1292 C C . TYR A 1 160 ? -22.052 2.313 5.268 1.00 96.69 160 TYR A C 1
ATOM 1294 O O . TYR A 1 160 ? -21.573 3.438 5.112 1.00 96.69 160 TYR A O 1
ATOM 1302 N N . GLU A 1 161 ? -22.368 1.837 6.464 1.00 96.69 161 GLU A N 1
ATOM 1303 C CA . GLU A 1 161 ? -22.029 2.496 7.724 1.00 96.69 161 GLU A CA 1
ATOM 1304 C C . GLU A 1 161 ? -21.201 1.524 8.566 1.00 96.69 161 GLU A C 1
ATOM 1306 O O . GLU A 1 161 ? -21.715 0.731 9.358 1.00 96.69 161 GLU A O 1
ATOM 1311 N N . LYS A 1 162 ? -19.902 1.494 8.271 1.00 97.88 162 LYS A N 1
ATOM 1312 C CA . LYS A 1 162 ? -18.919 0.566 8.835 1.00 97.88 162 LYS A CA 1
ATOM 1313 C C . LYS A 1 162 ? -17.598 1.302 9.096 1.00 97.88 162 LYS A C 1
ATOM 1315 O O . LYS A 1 162 ? -17.418 2.398 8.557 1.00 97.88 162 LYS A O 1
ATOM 1320 N N . PRO A 1 163 ? -16.681 0.744 9.907 1.00 97.69 163 PRO A N 1
ATOM 1321 C CA . PRO A 1 163 ? -15.323 1.275 10.026 1.00 97.69 163 PRO A CA 1
ATOM 1322 C C . PRO A 1 163 ? -14.675 1.454 8.648 1.00 97.69 163 PRO A C 1
ATOM 1324 O O . PRO A 1 163 ? -14.924 0.670 7.741 1.00 97.69 163 PRO A O 1
ATOM 1327 N N . MET A 1 164 ? -13.876 2.497 8.442 1.00 97.19 164 MET A N 1
ATOM 1328 C CA . MET A 1 164 ? -13.146 2.628 7.179 1.00 97.19 164 MET A CA 1
ATOM 1329 C C . MET A 1 164 ? -11.917 1.719 7.205 1.00 97.19 164 MET A C 1
ATOM 1331 O O . MET A 1 164 ? -11.184 1.705 8.186 1.00 97.19 164 MET A O 1
ATOM 1335 N N . LEU A 1 165 ? -11.665 0.980 6.129 1.00 97.06 165 LEU A N 1
ATOM 1336 C CA . LEU A 1 165 ? -10.466 0.158 5.955 1.00 97.06 165 LEU A CA 1
ATOM 1337 C C . LEU A 1 165 ? -9.396 0.907 5.159 1.00 97.06 165 LEU A C 1
ATOM 1339 O O . LEU A 1 165 ? -9.727 1.612 4.201 1.00 97.06 165 LEU A O 1
ATOM 1343 N N . CYS A 1 166 ? -8.125 0.729 5.514 1.00 95.44 166 CYS A N 1
ATOM 1344 C CA . CYS A 1 166 ? -6.985 1.340 4.833 1.00 95.44 166 CYS A CA 1
ATOM 1345 C C . CYS A 1 166 ? -6.531 0.512 3.627 1.00 95.44 166 CYS A C 1
ATOM 1347 O O . CYS A 1 166 ? -5.974 -0.572 3.787 1.00 95.44 166 CYS A O 1
ATOM 1349 N N . SER A 1 167 ? -6.682 1.046 2.411 1.00 94.00 167 SER A N 1
ATOM 1350 C CA . SER A 1 167 ? -6.137 0.410 1.197 1.00 94.00 167 SER A CA 1
ATOM 1351 C C . SER A 1 167 ? -4.611 0.498 1.113 1.00 94.00 167 SER A C 1
ATOM 1353 O O . SER A 1 167 ? -3.986 -0.277 0.389 1.00 94.00 167 SER A O 1
ATOM 1355 N N . GLY A 1 168 ? -4.012 1.441 1.848 1.00 92.00 168 GLY A N 1
ATOM 1356 C CA . GLY A 1 168 ? -2.572 1.674 1.924 1.00 92.00 168 GLY A CA 1
ATOM 1357 C C . GLY A 1 168 ? -1.786 0.546 2.576 1.00 92.00 168 GLY A C 1
ATOM 1358 O O . GLY A 1 168 ? -0.592 0.418 2.333 1.00 92.00 168 GLY A O 1
ATOM 1359 N N . THR A 1 169 ? -2.443 -0.293 3.378 1.00 93.62 169 THR A N 1
ATOM 1360 C CA . THR A 1 169 ? -1.802 -1.397 4.091 1.00 93.62 169 THR A CA 1
ATOM 1361 C C . THR A 1 169 ? -2.649 -2.655 4.006 1.00 93.62 169 THR A C 1
ATOM 1363 O O . THR A 1 169 ? -3.825 -2.668 4.354 1.00 93.62 169 THR A O 1
ATOM 1366 N N . THR A 1 170 ? -2.039 -3.768 3.612 1.00 96.94 170 THR A N 1
ATOM 1367 C CA . THR A 1 170 ? -2.690 -5.080 3.659 1.00 96.94 170 THR A CA 1
ATOM 1368 C C . THR A 1 170 ? -1.657 -6.157 3.956 1.00 96.94 170 THR A C 1
ATOM 1370 O O . THR A 1 170 ? -0.560 -6.155 3.391 1.00 96.94 170 THR A O 1
ATOM 1373 N N . VAL A 1 171 ? -2.002 -7.098 4.833 1.00 98.19 171 VAL A N 1
ATOM 1374 C CA . VAL A 1 171 ? -1.164 -8.258 5.161 1.00 98.19 171 VAL A CA 1
ATOM 1375 C C . VAL A 1 171 ? -1.886 -9.520 4.720 1.00 98.19 171 VAL A C 1
ATOM 1377 O O . VAL A 1 171 ? -3.104 -9.593 4.784 1.00 98.19 171 VAL A O 1
ATOM 1380 N N . GLY A 1 172 ? -1.179 -10.537 4.249 1.00 98.12 172 GLY A N 1
ATOM 1381 C CA . GLY A 1 172 ? -1.838 -11.793 3.915 1.00 98.12 172 GLY A CA 1
ATOM 1382 C C . GLY A 1 172 ? -0.878 -12.919 3.607 1.00 98.12 172 GLY A C 1
ATOM 1383 O O . GLY A 1 172 ? 0.320 -12.713 3.410 1.00 98.12 172 GLY A O 1
ATOM 1384 N N . THR A 1 173 ? -1.412 -14.134 3.549 1.00 98.44 173 THR A N 1
ATOM 1385 C CA . THR A 1 173 ? -0.680 -15.254 2.956 1.00 98.44 173 THR A CA 1
ATOM 1386 C C . THR A 1 173 ? -0.442 -14.962 1.478 1.00 98.44 173 THR A C 1
ATOM 1388 O O . THR A 1 173 ? -1.203 -14.222 0.851 1.00 98.44 173 THR A O 1
ATOM 1391 N N . ARG A 1 174 ? 0.590 -15.564 0.882 1.00 97.94 174 ARG A N 1
ATOM 1392 C CA . ARG A 1 174 ? 0.884 -15.381 -0.545 1.00 97.94 174 ARG A CA 1
ATOM 1393 C C . ARG A 1 174 ? -0.339 -15.636 -1.438 1.00 97.94 174 ARG A C 1
ATOM 1395 O O . ARG A 1 174 ? -0.619 -14.851 -2.338 1.00 97.94 174 ARG A O 1
ATOM 1402 N N . VAL A 1 175 ? -1.070 -16.721 -1.168 1.00 98.25 175 VAL A N 1
ATOM 1403 C CA . VAL A 1 175 ? -2.265 -17.120 -1.930 1.00 98.25 175 VAL A CA 1
ATOM 1404 C C . VAL A 1 175 ? -3.381 -16.086 -1.786 1.00 98.25 175 VAL A C 1
ATOM 1406 O O . VAL A 1 175 ? -3.941 -15.646 -2.788 1.00 98.25 175 VAL A O 1
ATOM 1409 N N . ALA A 1 176 ? -3.681 -15.659 -0.557 1.00 98.50 176 ALA A N 1
ATOM 1410 C CA . ALA A 1 176 ? -4.725 -14.670 -0.313 1.00 98.50 176 ALA A CA 1
ATOM 1411 C C . ALA A 1 176 ? -4.365 -13.294 -0.893 1.00 98.50 176 ALA A C 1
ATOM 1413 O O . ALA A 1 176 ? -5.229 -12.623 -1.451 1.00 98.50 176 ALA A O 1
ATOM 1414 N N . MET A 1 177 ? -3.091 -12.899 -0.814 1.00 98.69 177 MET A N 1
ATOM 1415 C CA . MET A 1 177 ? -2.607 -11.633 -1.359 1.00 98.69 177 MET A CA 1
ATOM 1416 C C . MET A 1 177 ? -2.702 -11.593 -2.887 1.00 98.69 177 MET A C 1
ATOM 1418 O O . MET A 1 177 ? -3.175 -10.604 -3.436 1.00 98.69 177 MET A O 1
ATOM 1422 N N . LEU A 1 178 ? -2.310 -12.665 -3.584 1.00 98.62 178 LEU A N 1
ATOM 1423 C CA . LEU A 1 178 ? -2.474 -12.734 -5.040 1.00 98.62 178 LEU A CA 1
ATOM 1424 C C . LEU A 1 178 ? -3.941 -12.631 -5.450 1.00 98.62 178 LEU A C 1
ATOM 1426 O O . LEU A 1 178 ? -4.274 -11.812 -6.304 1.00 98.62 178 LEU A O 1
ATOM 1430 N N . ARG A 1 179 ? -4.820 -13.386 -4.782 1.00 98.62 179 ARG A N 1
ATOM 1431 C CA . ARG A 1 179 ? -6.260 -13.332 -5.048 1.00 98.62 179 ARG A CA 1
ATOM 1432 C C . ARG A 1 179 ? -6.840 -11.940 -4.783 1.00 98.62 179 ARG A C 1
ATOM 1434 O O . ARG A 1 179 ? -7.650 -11.457 -5.564 1.00 98.62 179 ARG A O 1
ATOM 1441 N N . TYR A 1 180 ? -6.414 -11.277 -3.709 1.00 98.75 180 TYR A N 1
ATOM 1442 C CA . TYR A 1 180 ? -6.805 -9.8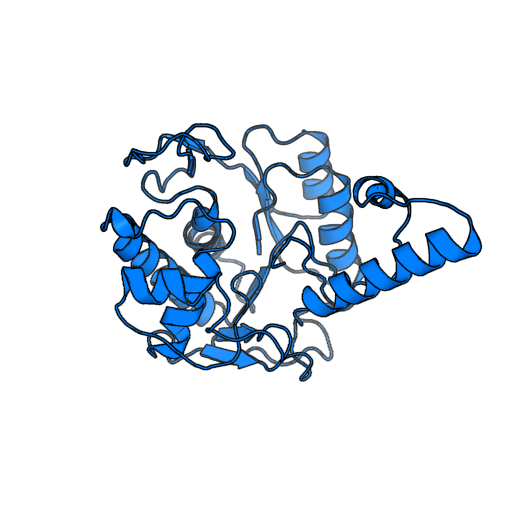99 -3.410 1.00 98.75 180 TYR A CA 1
ATOM 1443 C C . TYR A 1 180 ? -6.387 -8.926 -4.517 1.00 98.75 180 TYR A C 1
ATOM 1445 O O . TYR A 1 180 ? -7.210 -8.138 -4.976 1.00 98.75 180 TYR A O 1
ATOM 1453 N N . LEU A 1 181 ? -5.138 -9.000 -4.982 1.00 98.62 181 LEU A N 1
ATOM 1454 C CA . LEU A 1 181 ? -4.631 -8.109 -6.027 1.00 98.62 181 LEU A CA 1
ATOM 1455 C C . LEU A 1 181 ? -5.323 -8.342 -7.377 1.00 98.62 181 LEU A C 1
ATOM 1457 O O . LEU A 1 181 ? -5.571 -7.387 -8.111 1.00 98.62 181 LEU A O 1
ATOM 1461 N N . GLU A 1 182 ? -5.666 -9.592 -7.693 1.00 98.50 182 GLU A N 1
ATOM 1462 C CA . GLU A 1 182 ? -6.469 -9.940 -8.870 1.00 98.50 182 GLU A CA 1
ATOM 1463 C C . GLU A 1 182 ? -7.880 -9.348 -8.797 1.00 98.50 182 GLU A C 1
ATOM 1465 O O . GLU A 1 182 ? -8.332 -8.748 -9.772 1.00 98.50 182 GLU A O 1
ATOM 1470 N N . ILE A 1 183 ? -8.549 -9.456 -7.643 1.00 98.69 183 ILE A N 1
ATOM 1471 C CA . ILE A 1 183 ? -9.889 -8.891 -7.427 1.00 98.69 183 ILE A CA 1
ATOM 1472 C C . ILE A 1 183 ? -9.853 -7.358 -7.473 1.00 98.69 183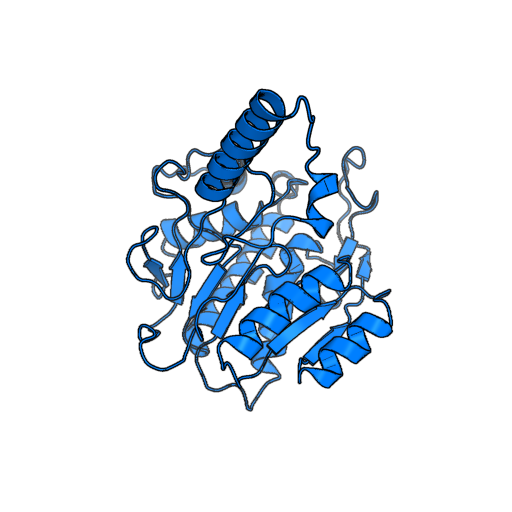 ILE A C 1
ATOM 1474 O O . ILE A 1 183 ? -10.676 -6.759 -8.161 1.00 98.69 183 ILE A O 1
ATOM 1478 N N . MET A 1 184 ? -8.874 -6.717 -6.821 1.00 98.25 184 MET A N 1
ATOM 1479 C CA . MET A 1 184 ? -8.675 -5.262 -6.896 1.00 98.25 184 MET A CA 1
ATOM 1480 C C . MET A 1 184 ? -8.489 -4.799 -8.343 1.00 98.25 184 MET A C 1
ATOM 1482 O O . MET A 1 184 ? -9.137 -3.852 -8.774 1.00 98.25 184 MET A O 1
ATOM 1486 N N . TYR A 1 185 ? -7.639 -5.481 -9.116 1.00 97.62 185 TYR A N 1
ATOM 1487 C CA . TYR A 1 185 ? -7.419 -5.142 -10.522 1.00 97.62 185 TYR A CA 1
ATOM 1488 C C . TYR A 1 185 ? -8.675 -5.349 -11.383 1.00 97.62 185 TYR A C 1
ATOM 1490 O O . TYR A 1 185 ? -8.986 -4.513 -12.231 1.00 97.62 185 TYR A O 1
ATOM 1498 N N . ALA A 1 186 ? -9.418 -6.438 -11.173 1.00 97.94 186 ALA A N 1
ATOM 1499 C CA . ALA A 1 186 ? -10.676 -6.669 -11.879 1.00 97.94 186 ALA A CA 1
ATOM 1500 C C . ALA A 1 186 ? -11.695 -5.556 -11.587 1.00 97.94 186 ALA A C 1
ATOM 1502 O O . ALA A 1 186 ? -12.318 -5.036 -12.512 1.00 97.94 186 ALA A O 1
ATOM 1503 N N . GLU A 1 187 ? -11.800 -5.139 -10.328 1.00 97.31 187 GLU A N 1
ATOM 1504 C CA . GLU A 1 187 ? -12.695 -4.068 -9.901 1.00 97.31 187 GLU A CA 1
ATOM 1505 C C . GLU A 1 187 ? -12.285 -2.702 -10.466 1.00 97.31 187 GLU A C 1
ATOM 1507 O O . GLU A 1 187 ? -13.134 -1.963 -10.961 1.00 97.31 187 GLU A O 1
ATOM 1512 N N . MET A 1 188 ? -10.984 -2.400 -10.511 1.00 95.31 188 MET A N 1
ATOM 1513 C CA . MET A 1 188 ? -10.467 -1.201 -11.181 1.00 95.31 188 MET A CA 1
ATOM 1514 C C . MET A 1 188 ? -10.910 -1.126 -12.636 1.00 95.31 188 MET A C 1
ATOM 1516 O O . MET A 1 188 ? -11.306 -0.059 -13.096 1.00 95.31 188 MET A O 1
ATOM 1520 N N . LYS A 1 189 ? -10.895 -2.254 -13.357 1.00 94.31 189 LYS A N 1
ATOM 1521 C CA . LYS A 1 189 ? -11.380 -2.295 -14.741 1.00 94.31 189 LYS A CA 1
ATOM 1522 C C . LYS A 1 189 ? -12.883 -2.054 -14.846 1.00 94.31 189 LYS A C 1
ATOM 1524 O O . LYS A 1 189 ? -13.324 -1.417 -15.795 1.00 94.31 189 LYS A O 1
ATOM 1529 N N . VAL A 1 190 ? -13.671 -2.522 -13.878 1.00 94.75 190 VAL A N 1
ATOM 1530 C CA . VAL A 1 190 ? -15.108 -2.210 -13.827 1.00 94.75 190 VAL A CA 1
ATOM 1531 C C . VAL A 1 190 ? -15.315 -0.704 -13.656 1.00 94.75 190 VAL A C 1
ATOM 1533 O O . VAL A 1 190 ? -16.102 -0.117 -14.393 1.00 94.75 190 VAL A O 1
ATOM 1536 N N . TRP A 1 191 ? -14.576 -0.069 -12.742 1.00 92.88 191 TRP A N 1
ATOM 1537 C CA . TRP A 1 191 ? -14.682 1.371 -12.490 1.00 92.88 191 TRP A CA 1
ATOM 1538 C C . TRP A 1 191 ? -14.190 2.192 -13.682 1.00 92.88 191 TRP A C 1
ATOM 1540 O O . TRP A 1 191 ? -14.853 3.133 -14.089 1.00 92.88 191 TRP A O 1
ATOM 1550 N N . ILE A 1 192 ? -13.064 1.824 -14.295 1.00 89.50 192 ILE A N 1
ATOM 1551 C CA . ILE A 1 192 ? -12.505 2.579 -15.425 1.00 89.50 192 ILE A CA 1
ATOM 1552 C C . ILE A 1 192 ? -13.375 2.478 -16.681 1.00 89.50 192 ILE A C 1
ATOM 1554 O O . ILE A 1 192 ? -13.353 3.374 -17.525 1.00 89.50 192 ILE A O 1
ATOM 1558 N N . ASN A 1 193 ? -14.147 1.400 -16.831 1.00 90.31 193 ASN A N 1
ATOM 1559 C CA . ASN A 1 193 ? -15.023 1.231 -17.983 1.00 90.31 193 ASN A CA 1
ATOM 1560 C C . ASN A 1 193 ? -16.197 2.223 -17.961 1.00 90.31 193 ASN A C 1
ATOM 1562 O O . ASN A 1 193 ? -16.646 2.652 -19.022 1.00 90.31 193 ASN A O 1
ATOM 1566 N N . ASP A 1 194 ? -16.641 2.645 -16.775 1.00 89.94 194 ASP A N 1
ATOM 1567 C CA . ASP A 1 194 ? -17.665 3.674 -16.621 1.00 89.94 194 ASP A CA 1
ATOM 1568 C C . ASP A 1 194 ? -17.025 5.063 -16.488 1.00 89.94 194 ASP A C 1
ATOM 1570 O O . ASP A 1 194 ? -16.287 5.353 -15.548 1.00 89.94 194 ASP A O 1
ATOM 1574 N N . THR A 1 195 ? -17.320 5.960 -17.430 1.00 87.00 195 THR A N 1
ATOM 1575 C CA . THR A 1 195 ? -16.774 7.324 -17.443 1.00 87.00 195 THR A CA 1
ATOM 1576 C C . THR A 1 195 ? -17.070 8.098 -16.167 1.00 87.00 195 THR A C 1
ATOM 1578 O O . THR A 1 195 ? -16.235 8.900 -15.753 1.00 87.00 195 THR A O 1
ATOM 1581 N N . LYS A 1 196 ? -18.216 7.852 -15.517 1.00 88.44 196 LYS A N 1
ATOM 1582 C CA . LYS A 1 196 ? -18.569 8.561 -14.280 1.00 88.44 196 LYS A CA 1
ATOM 1583 C C . LYS A 1 196 ? -17.692 8.147 -13.100 1.00 88.44 196 LYS A C 1
ATOM 1585 O O . LYS A 1 196 ? -17.592 8.897 -12.146 1.00 88.44 196 LYS A O 1
ATOM 1590 N N . CYS A 1 197 ? -17.039 6.989 -13.189 1.00 89.50 197 CYS A N 1
ATOM 1591 C CA . CYS A 1 197 ? -16.199 6.390 -12.154 1.00 89.50 197 CYS A CA 1
ATOM 1592 C C . CYS A 1 197 ? -14.702 6.666 -12.329 1.00 89.50 197 CYS A C 1
ATOM 1594 O O . CYS A 1 197 ? -13.876 6.205 -11.537 1.00 89.50 197 CYS A O 1
ATOM 1596 N N . ARG A 1 198 ? -14.329 7.440 -13.355 1.00 86.50 198 ARG A N 1
ATOM 1597 C CA . ARG A 1 198 ? -12.947 7.859 -13.625 1.00 86.50 198 ARG A CA 1
ATOM 1598 C C . ARG A 1 198 ? -12.574 9.073 -12.785 1.00 86.50 198 ARG A C 1
ATOM 1600 O O . ARG A 1 198 ? -12.257 10.145 -13.290 1.00 86.50 198 ARG A O 1
ATOM 1607 N N . PHE A 1 199 ? -12.646 8.917 -11.470 1.00 81.56 199 PHE A N 1
ATOM 1608 C CA . PHE A 1 199 ? -12.385 10.021 -10.560 1.00 81.56 199 PHE A CA 1
ATOM 1609 C C . PHE A 1 199 ? -10.912 10.426 -10.583 1.00 81.56 199 PHE A C 1
ATOM 1611 O O . PHE A 1 199 ? -10.005 9.587 -10.617 1.00 81.56 199 PHE A O 1
ATOM 1618 N N . ASN A 1 200 ? -10.676 11.730 -10.475 1.00 76.12 200 ASN A N 1
ATOM 1619 C CA . ASN A 1 200 ? -9.355 12.297 -10.252 1.00 76.12 200 ASN A CA 1
ATOM 1620 C C . ASN A 1 200 ? -9.234 12.811 -8.809 1.00 76.12 200 ASN A C 1
ATOM 1622 O O . ASN A 1 200 ? -9.013 13.995 -8.565 1.00 76.12 200 ASN A O 1
ATOM 1626 N N . ILE A 1 201 ? -9.416 11.909 -7.844 1.00 74.38 201 ILE A N 1
ATOM 1627 C CA . ILE A 1 201 ? -9.183 12.190 -6.424 1.00 74.38 201 ILE A CA 1
ATOM 1628 C C . ILE A 1 201 ? -8.007 11.364 -5.898 1.00 74.38 201 ILE A C 1
ATOM 1630 O O . ILE A 1 201 ? -7.675 10.302 -6.430 1.00 74.38 201 ILE A O 1
ATOM 1634 N N . ASN A 1 202 ? -7.354 11.865 -4.852 1.00 71.44 202 ASN A N 1
ATOM 1635 C CA . ASN A 1 202 ? -6.352 11.101 -4.117 1.00 71.44 202 ASN A CA 1
ATOM 1636 C C . ASN A 1 202 ? -7.042 10.037 -3.257 1.00 71.44 202 ASN A C 1
ATOM 1638 O O . ASN A 1 202 ? -7.965 10.371 -2.528 1.00 71.44 202 ASN A O 1
ATOM 1642 N N . GLY A 1 203 ? -6.570 8.788 -3.329 1.00 72.06 203 GLY A N 1
ATOM 1643 C CA . GLY A 1 203 ? -6.997 7.703 -2.437 1.00 72.06 203 GLY A CA 1
ATOM 1644 C C . GLY A 1 203 ? -8.302 6.996 -2.812 1.00 72.06 203 GLY A C 1
ATOM 1645 O O . GLY A 1 203 ? -8.880 6.312 -1.976 1.00 72.06 203 GLY A O 1
ATOM 1646 N N . ASP A 1 204 ? -8.810 7.121 -4.039 1.00 82.75 204 ASP A N 1
ATOM 1647 C CA . ASP A 1 204 ? -10.048 6.425 -4.430 1.00 82.75 204 ASP A CA 1
ATOM 1648 C C . ASP A 1 204 ? -9.928 4.902 -4.532 1.00 82.75 204 ASP A C 1
ATOM 1650 O O . ASP A 1 204 ? -10.933 4.192 -4.530 1.00 82.75 204 ASP A O 1
ATOM 1654 N N . ASP A 1 205 ? -8.717 4.359 -4.531 1.00 91.31 205 ASP A N 1
ATOM 1655 C CA . ASP A 1 205 ? -8.523 2.933 -4.296 1.00 91.31 205 ASP A CA 1
ATOM 1656 C C . ASP A 1 205 ? -8.979 2.494 -2.896 1.00 91.31 205 ASP A C 1
ATOM 1658 O O . ASP A 1 205 ? -9.352 1.334 -2.715 1.00 91.31 205 ASP A O 1
ATOM 1662 N N . GLN A 1 206 ? -9.052 3.418 -1.930 1.00 93.12 206 GLN A N 1
ATOM 1663 C CA . GLN A 1 206 ? -9.703 3.194 -0.640 1.00 93.12 206 GLN A CA 1
ATOM 1664 C C . GLN A 1 206 ? -11.201 2.917 -0.792 1.00 93.12 206 GLN A C 1
ATOM 1666 O O . GLN A 1 206 ? -11.731 2.059 -0.083 1.00 93.12 206 GLN A O 1
ATOM 1671 N N . SER A 1 207 ? -11.879 3.549 -1.755 1.00 95.81 207 SER A N 1
ATOM 1672 C CA . SER A 1 207 ? -13.284 3.249 -2.051 1.00 95.81 207 SER A CA 1
ATOM 1673 C C . SER A 1 207 ? -13.475 1.828 -2.574 1.00 95.81 207 SER A C 1
ATOM 1675 O O . SER A 1 207 ? -14.300 1.089 -2.037 1.00 95.81 207 SER A O 1
ATOM 1677 N N . MET A 1 208 ? -12.692 1.418 -3.578 1.00 97.00 208 MET A N 1
ATOM 1678 C CA . MET A 1 208 ? -12.757 0.055 -4.127 1.00 97.00 208 MET A CA 1
ATOM 1679 C C . MET A 1 208 ? -12.432 -0.993 -3.062 1.00 97.00 208 MET A C 1
ATOM 1681 O O . MET A 1 208 ? -13.156 -1.976 -2.925 1.00 97.00 208 MET A O 1
ATOM 1685 N N . HIS A 1 209 ? -11.390 -0.753 -2.262 1.00 97.88 209 HIS A N 1
ATOM 1686 C CA . HIS A 1 209 ? -10.990 -1.635 -1.169 1.00 97.88 209 HIS A CA 1
ATOM 1687 C C . HIS A 1 209 ? -12.124 -1.859 -0.153 1.00 97.88 209 HIS A C 1
ATOM 1689 O O . HIS A 1 209 ? -12.452 -3.001 0.174 1.00 97.88 209 HIS A O 1
ATOM 1695 N N . ASN A 1 210 ? -12.767 -0.777 0.303 1.00 98.56 210 ASN A N 1
ATOM 1696 C CA . ASN A 1 210 ? -13.886 -0.854 1.245 1.00 98.56 210 ASN A CA 1
ATOM 1697 C C . ASN A 1 210 ? -15.119 -1.516 0.613 1.00 98.56 210 ASN A C 1
ATOM 1699 O O . ASN A 1 210 ? -15.739 -2.375 1.239 1.00 98.56 210 ASN A O 1
ATOM 1703 N N . TYR A 1 211 ? -15.460 -1.166 -0.631 1.00 98.44 211 TYR A N 1
ATOM 1704 C CA . TYR A 1 211 ? -16.574 -1.788 -1.347 1.00 98.44 211 TYR A CA 1
ATOM 1705 C C . TYR A 1 211 ? -16.386 -3.302 -1.484 1.00 98.44 211 TYR A C 1
ATOM 1707 O O . TYR A 1 211 ? -17.307 -4.056 -1.177 1.00 98.44 211 TYR A O 1
ATOM 1715 N N . LEU A 1 212 ? -15.206 -3.764 -1.902 1.00 98.62 212 LEU A N 1
ATOM 1716 C CA . LEU A 1 212 ? -14.924 -5.187 -2.097 1.00 98.62 212 LEU A CA 1
ATOM 1717 C C . LEU A 1 212 ? -15.019 -5.987 -0.793 1.00 98.62 212 LEU A C 1
ATOM 1719 O O . LEU A 1 212 ? -15.540 -7.103 -0.792 1.00 98.62 212 LEU A O 1
ATOM 1723 N N . PHE A 1 213 ? -14.565 -5.414 0.324 1.00 98.62 213 PHE A N 1
ATOM 1724 C CA . PHE A 1 213 ? -14.715 -6.045 1.631 1.00 98.62 213 PHE A CA 1
ATOM 1725 C C . PHE A 1 213 ? -16.188 -6.102 2.066 1.00 98.62 213 PHE A C 1
ATOM 1727 O O . PHE A 1 213 ? -16.711 -7.184 2.328 1.00 98.62 213 PHE A O 1
ATOM 1734 N N . TYR A 1 214 ? -16.891 -4.963 2.084 1.00 98.50 214 TYR A N 1
ATOM 1735 C CA . TYR A 1 214 ? -18.256 -4.890 2.622 1.00 98.50 214 TYR A CA 1
ATOM 1736 C C . TYR A 1 214 ? -19.338 -5.489 1.718 1.00 98.50 214 TYR A C 1
ATOM 1738 O O . TYR A 1 214 ? -20.381 -5.898 2.221 1.00 98.50 214 TYR A O 1
ATOM 1746 N N . SER A 1 215 ? -19.083 -5.616 0.414 1.00 98.25 215 SER A N 1
ATOM 1747 C CA . SER A 1 215 ? -19.945 -6.378 -0.503 1.00 98.25 215 SER A CA 1
ATOM 1748 C C . SER A 1 215 ? -19.726 -7.896 -0.429 1.00 98.25 215 SER A C 1
ATOM 1750 O O . SER A 1 215 ? -20.416 -8.642 -1.118 1.00 98.25 215 SER A O 1
ATOM 1752 N N . GLY A 1 216 ? -18.771 -8.371 0.381 1.00 98.12 216 GLY A N 1
ATOM 1753 C CA . GLY A 1 216 ? -18.475 -9.798 0.538 1.00 98.12 216 GLY A CA 1
ATOM 1754 C C . GLY A 1 216 ? -17.639 -10.405 -0.593 1.00 98.12 216 GLY A C 1
ATOM 1755 O O . GLY A 1 216 ? -17.479 -11.623 -0.647 1.00 98.12 216 GLY A O 1
ATOM 1756 N N . GLN A 1 217 ? -17.065 -9.587 -1.481 1.00 98.25 217 GLN A N 1
ATOM 1757 C CA . GLN A 1 217 ? -16.204 -10.056 -2.578 1.00 98.25 217 GLN A CA 1
ATOM 1758 C C . GLN A 1 217 ? -14.811 -10.497 -2.108 1.00 98.25 217 GLN A C 1
ATOM 1760 O O . GLN A 1 217 ? -14.088 -11.168 -2.845 1.00 98.25 217 GLN A O 1
ATOM 1765 N N . LEU A 1 218 ? -14.452 -10.187 -0.860 1.00 98.06 218 LEU A N 1
ATOM 1766 C CA . LEU A 1 218 ? -13.249 -10.676 -0.186 1.00 98.06 218 LEU A CA 1
ATOM 1767 C C . LEU A 1 218 ? -13.607 -11.637 0.966 1.00 98.06 218 LEU A C 1
ATOM 1769 O O . LEU A 1 218 ? -13.287 -11.350 2.117 1.00 98.06 218 LEU A O 1
ATOM 1773 N N . PRO A 1 219 ? -14.229 -12.807 0.705 1.00 96.81 219 PRO A N 1
ATOM 1774 C CA . PRO A 1 219 ? -14.711 -13.708 1.764 1.00 96.81 219 PRO A CA 1
ATOM 1775 C C . PRO A 1 219 ? -13.584 -14.369 2.577 1.00 96.81 219 PRO A C 1
ATOM 1777 O O . PRO A 1 219 ? -13.831 -15.033 3.576 1.00 96.81 219 PRO A O 1
ATOM 1780 N N . PHE A 1 220 ? -12.338 -14.220 2.128 1.00 97.12 220 PHE A N 1
ATOM 1781 C CA . PHE A 1 220 ? -11.124 -14.721 2.774 1.00 97.12 220 PHE A CA 1
ATOM 1782 C C . PHE A 1 220 ? -10.362 -13.620 3.533 1.00 97.12 220 PHE A C 1
ATOM 1784 O O . PHE A 1 220 ? -9.229 -13.849 3.969 1.00 97.12 220 PHE A O 1
ATOM 1791 N N . ALA A 1 221 ? -10.946 -12.422 3.638 1.00 97.88 221 ALA A N 1
ATOM 1792 C CA . ALA A 1 221 ? -10.373 -11.288 4.342 1.00 97.88 221 ALA A CA 1
ATOM 1793 C C . ALA A 1 221 ? -10.994 -11.108 5.726 1.00 97.88 221 ALA A C 1
ATOM 1795 O O . ALA A 1 221 ? -12.203 -11.229 5.898 1.00 97.88 221 ALA A O 1
ATOM 1796 N N . ASN A 1 222 ? -10.157 -10.751 6.695 1.00 96.94 222 ASN A N 1
ATOM 1797 C CA . ASN A 1 222 ? -10.569 -10.355 8.033 1.00 96.94 222 ASN A CA 1
ATOM 1798 C C . ASN A 1 222 ? -10.110 -8.922 8.297 1.00 96.94 222 ASN A C 1
ATOM 1800 O O . ASN A 1 222 ? -8.954 -8.582 8.031 1.00 96.94 222 ASN A O 1
ATOM 1804 N N . ALA A 1 223 ? -11.008 -8.097 8.830 1.00 97.00 223 ALA A N 1
ATOM 1805 C CA . ALA A 1 223 ? -10.648 -6.775 9.314 1.00 97.00 223 ALA A CA 1
ATOM 1806 C C . ALA A 1 223 ? -9.951 -6.893 10.673 1.00 97.00 223 ALA A C 1
ATOM 1808 O O . ALA A 1 223 ? -10.425 -7.593 11.567 1.00 97.00 223 ALA A O 1
ATOM 1809 N N . ILE A 1 224 ? -8.814 -6.219 10.809 1.00 96.25 224 ILE A N 1
ATOM 1810 C CA . ILE A 1 224 ? -8.095 -6.050 12.064 1.00 96.25 224 ILE A CA 1
ATOM 1811 C C . ILE A 1 224 ? -8.478 -4.681 12.627 1.00 96.25 224 ILE A C 1
ATOM 1813 O O . ILE A 1 224 ? -8.156 -3.670 11.989 1.00 96.25 224 ILE A O 1
ATOM 1817 N N . PRO A 1 225 ? -9.148 -4.634 13.791 1.00 96.31 225 PRO A N 1
ATOM 1818 C CA . PRO A 1 225 ? -9.541 -3.373 14.386 1.00 96.31 225 PRO A CA 1
ATOM 1819 C C . PRO A 1 225 ? -8.359 -2.461 14.709 1.00 96.31 225 PRO A C 1
ATOM 1821 O O . PRO A 1 225 ? -7.235 -2.899 14.982 1.00 96.31 225 PRO A O 1
ATOM 1824 N N . HIS A 1 226 ? -8.623 -1.160 14.701 1.00 93.94 226 HIS A N 1
ATOM 1825 C CA . HIS A 1 226 ? -7.605 -0.155 14.972 1.00 93.94 226 HIS A CA 1
ATOM 1826 C C . HIS A 1 226 ? -6.944 -0.386 16.341 1.00 93.94 226 HIS A C 1
ATOM 1828 O O . HIS A 1 226 ? -7.616 -0.437 17.372 1.00 93.94 226 HIS A O 1
ATOM 1834 N N . ARG A 1 227 ? -5.609 -0.514 16.353 1.00 90.56 227 ARG A N 1
ATOM 1835 C CA . ARG A 1 227 ? -4.789 -0.739 17.560 1.00 90.56 227 ARG A CA 1
ATOM 1836 C C . ARG A 1 227 ? -5.135 -2.004 18.355 1.00 90.56 227 ARG A C 1
ATOM 1838 O O . ARG A 1 227 ? -4.820 -2.084 19.539 1.00 90.56 227 ARG A O 1
ATOM 1845 N N . SER A 1 228 ? -5.677 -3.039 17.715 1.00 91.19 228 SER A N 1
ATOM 1846 C CA . SER A 1 228 ? -6.043 -4.296 18.387 1.00 91.19 228 SER A CA 1
ATOM 1847 C C . SER A 1 228 ? -4.960 -5.388 18.344 1.00 91.19 228 SER A C 1
ATOM 1849 O O . SER A 1 228 ? -5.275 -6.576 18.377 1.00 91.19 228 SER A O 1
ATOM 1851 N N . GLY A 1 229 ? -3.681 -5.015 18.231 1.00 85.06 229 GLY A N 1
ATOM 1852 C CA . GLY A 1 229 ? -2.562 -5.972 18.242 1.00 85.06 229 GLY A CA 1
ATOM 1853 C C . GLY A 1 229 ? -2.250 -6.644 16.898 1.00 85.06 229 GLY A C 1
ATOM 1854 O O . GLY A 1 229 ? -1.621 -7.700 16.879 1.00 85.06 229 GLY A O 1
ATOM 1855 N N . GLY A 1 230 ? -2.665 -6.046 15.777 1.00 89.44 230 GLY A N 1
ATOM 1856 C CA . GLY A 1 230 ? -2.263 -6.476 14.435 1.00 89.44 230 GLY A CA 1
ATOM 1857 C C . GLY A 1 230 ? -0.772 -6.277 14.137 1.00 89.44 230 GLY A C 1
ATOM 1858 O O . GLY A 1 230 ? -0.052 -5.598 14.868 1.00 89.44 230 GLY A O 1
ATOM 1859 N N . ILE A 1 231 ? -0.313 -6.837 13.011 1.00 93.69 231 ILE A N 1
ATOM 1860 C CA . ILE A 1 231 ? 1.056 -6.625 12.495 1.00 93.69 231 ILE A CA 1
ATOM 1861 C C . ILE A 1 231 ? 1.289 -5.150 12.139 1.00 93.69 231 ILE A C 1
ATOM 1863 O O . ILE A 1 231 ? 2.394 -4.633 12.301 1.00 93.69 231 ILE A O 1
ATOM 1867 N N . VAL A 1 232 ? 0.242 -4.477 11.660 1.00 91.69 232 VAL A N 1
ATOM 1868 C CA . VAL A 1 232 ? 0.258 -3.067 11.276 1.00 91.69 232 VAL A CA 1
ATOM 1869 C C . VAL A 1 232 ? -0.893 -2.334 11.957 1.00 91.69 232 VAL A C 1
ATOM 1871 O O . VAL A 1 232 ? -1.952 -2.918 12.172 1.00 91.69 232 VAL A O 1
ATOM 1874 N N . ASN A 1 233 ? -0.681 -1.053 12.261 1.00 90.75 233 ASN A N 1
ATOM 1875 C CA . ASN A 1 233 ? -1.720 -0.122 12.679 1.00 90.75 233 ASN A CA 1
ATOM 1876 C C . ASN A 1 233 ? -1.737 1.089 11.749 1.00 90.75 233 ASN A C 1
ATOM 1878 O O . ASN A 1 233 ? -0.693 1.526 11.276 1.00 90.75 233 ASN A O 1
ATOM 1882 N N . THR A 1 234 ? -2.928 1.627 11.524 1.00 89.12 234 THR A N 1
ATOM 1883 C CA . THR A 1 234 ? -3.142 2.941 10.916 1.00 89.12 234 THR A CA 1
ATOM 1884 C C . THR A 1 234 ? -3.072 3.996 12.015 1.00 89.12 234 THR A C 1
ATOM 1886 O O . THR A 1 234 ? -3.493 3.751 13.143 1.00 89.12 234 THR A O 1
ATOM 1889 N N . VAL A 1 235 ? -2.532 5.172 11.720 1.00 85.25 235 VAL A N 1
ATOM 1890 C CA . VAL A 1 235 ? -2.340 6.247 12.718 1.00 85.25 235 VAL A CA 1
ATOM 1891 C C . VAL A 1 235 ? -2.408 7.635 12.077 1.00 85.25 235 VAL A C 1
ATOM 1893 O O . VAL A 1 235 ? -1.965 8.605 12.677 1.00 85.25 235 VAL A O 1
ATOM 1896 N N . GLY A 1 236 ? -2.967 7.763 10.869 1.00 83.12 236 GLY A N 1
ATOM 1897 C CA . GLY A 1 236 ? -3.036 9.053 10.170 1.00 83.12 236 GLY A CA 1
ATOM 1898 C C . GLY A 1 236 ? -3.761 10.128 10.986 1.00 83.12 236 GLY A C 1
ATOM 1899 O O . GLY A 1 236 ? -3.256 11.237 11.147 1.00 83.12 236 GLY A O 1
ATOM 1900 N N . VAL A 1 237 ? -4.898 9.777 11.599 1.00 86.56 237 VAL A N 1
ATOM 1901 C CA . VAL A 1 237 ? -5.642 10.683 12.496 1.00 86.56 237 VAL A CA 1
ATOM 1902 C C . VAL A 1 237 ? -4.849 11.009 13.764 1.00 86.56 237 VAL A C 1
ATOM 1904 O O . VAL A 1 237 ? -4.805 12.169 14.172 1.00 86.56 237 VAL A O 1
ATOM 1907 N N . ASP A 1 238 ? -4.221 10.010 14.388 1.00 87.75 238 ASP A N 1
ATOM 1908 C CA . ASP A 1 238 ? -3.424 10.214 15.603 1.00 87.75 238 ASP A CA 1
ATOM 1909 C C . ASP A 1 238 ? -2.224 11.121 15.327 1.00 87.75 238 ASP A C 1
ATOM 1911 O O . ASP A 1 238 ? -2.006 12.098 16.037 1.00 87.75 238 ASP A O 1
ATOM 1915 N N . GLY A 1 239 ? -1.495 10.845 14.245 1.00 84.75 239 GLY A N 1
ATOM 1916 C CA . GLY A 1 239 ? -0.358 11.635 13.798 1.00 84.75 239 GLY A CA 1
ATOM 1917 C C . GLY A 1 239 ? -0.744 13.072 13.488 1.00 84.75 239 GLY A C 1
ATOM 1918 O O . GLY A 1 239 ? -0.075 13.987 13.963 1.00 84.75 239 GLY A O 1
ATOM 1919 N N . ALA A 1 240 ? -1.855 13.292 12.780 1.00 81.81 240 ALA A N 1
ATOM 1920 C CA . ALA A 1 240 ? -2.355 14.635 12.504 1.00 81.81 240 ALA A CA 1
ATOM 1921 C C . ALA A 1 240 ? -2.722 15.401 13.788 1.00 81.81 240 ALA A C 1
ATOM 1923 O O . ALA A 1 240 ? -2.476 16.604 13.884 1.00 81.81 240 ALA A O 1
ATOM 1924 N N . ARG A 1 241 ? -3.292 14.725 14.795 1.00 87.12 241 ARG A N 1
ATOM 1925 C CA . ARG A 1 241 ? -3.589 15.335 16.103 1.00 87.12 241 ARG A CA 1
ATOM 1926 C C . ARG A 1 241 ? -2.314 15.689 16.864 1.00 87.12 241 ARG A C 1
ATOM 1928 O O . ARG A 1 241 ? -2.198 16.818 17.332 1.00 87.12 241 ARG A O 1
ATOM 1935 N N . THR A 1 242 ? -1.361 14.761 16.947 1.00 86.94 242 THR A N 1
ATOM 1936 C CA . THR A 1 242 ? -0.059 14.998 17.586 1.00 86.94 242 THR A CA 1
ATOM 1937 C C . THR A 1 242 ? 0.685 16.147 16.913 1.00 86.94 242 THR A C 1
ATOM 1939 O O . THR A 1 242 ? 1.235 16.996 17.606 1.00 86.94 242 THR A O 1
ATOM 1942 N N . TRP A 1 243 ? 0.648 16.223 15.580 1.00 80.62 243 TRP A N 1
ATOM 1943 C CA . TRP A 1 243 ? 1.241 17.320 14.821 1.00 80.62 243 TRP A CA 1
ATOM 1944 C C . TRP A 1 243 ? 0.628 18.670 15.193 1.00 80.62 243 TRP A C 1
ATOM 1946 O O . TRP A 1 243 ? 1.342 19.557 15.647 1.00 80.62 243 TRP A O 1
ATOM 1956 N N . LYS A 1 244 ? -0.702 18.798 15.101 1.00 83.75 244 LYS A N 1
ATOM 1957 C CA . LYS A 1 244 ? -1.415 20.037 15.454 1.00 83.75 244 LYS A CA 1
ATOM 1958 C C . LYS A 1 244 ? -1.108 20.498 16.878 1.00 83.75 244 LYS A C 1
ATOM 1960 O O . LYS A 1 244 ? -0.940 21.692 17.112 1.00 83.75 244 LYS A O 1
ATOM 1965 N N . GLN A 1 245 ? -1.036 19.558 17.819 1.00 87.62 245 GLN A N 1
ATOM 1966 C CA . GLN A 1 245 ? -0.668 19.865 19.195 1.00 87.62 245 GLN A CA 1
ATOM 1967 C C . GLN A 1 245 ? 0.782 20.354 19.296 1.00 87.62 245 GLN A C 1
ATOM 1969 O O . GLN A 1 245 ? 1.025 21.397 19.895 1.00 87.62 245 GLN A O 1
ATOM 1974 N N . HIS A 1 246 ? 1.729 19.655 18.670 1.00 83.81 246 HIS A N 1
ATOM 1975 C CA . HIS A 1 246 ? 3.138 20.038 18.690 1.00 83.81 246 HIS A CA 1
ATOM 1976 C C . HIS A 1 246 ? 3.377 21.421 18.072 1.00 83.81 246 HIS A C 1
ATOM 1978 O O . HIS A 1 246 ? 4.081 22.237 18.661 1.00 83.81 246 HIS A O 1
ATOM 1984 N N . THR A 1 247 ? 2.767 21.723 16.922 1.00 81.94 247 THR A N 1
ATOM 1985 C CA . THR A 1 247 ? 2.876 23.043 16.282 1.00 81.94 247 THR A CA 1
ATOM 1986 C C . THR A 1 247 ? 2.358 24.145 17.201 1.00 81.94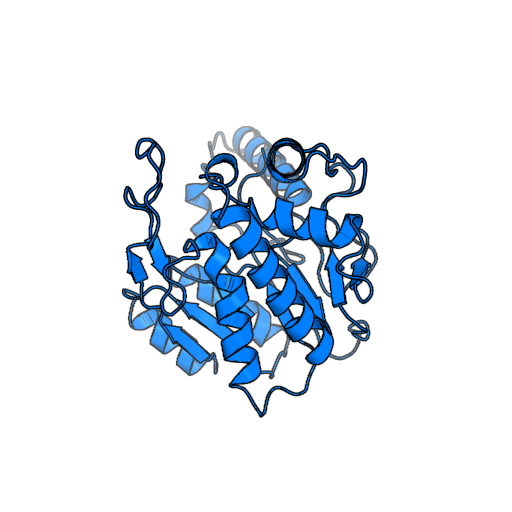 247 THR A C 1
ATOM 1988 O O . THR A 1 247 ? 3.007 25.177 17.355 1.00 81.94 247 THR A O 1
ATOM 1991 N N . LYS A 1 248 ? 1.224 23.906 17.874 1.00 87.25 248 LYS A N 1
ATOM 1992 C CA . LYS A 1 248 ? 0.670 24.844 18.852 1.00 87.25 248 LYS A CA 1
ATOM 1993 C C . LYS A 1 248 ? 1.636 25.082 20.019 1.00 87.25 248 LYS A C 1
ATOM 1995 O O . LYS A 1 248 ? 1.910 26.232 20.343 1.00 87.25 248 LYS A O 1
ATOM 2000 N N . GLU A 1 249 ? 2.202 24.022 20.593 1.00 88.44 249 GLU A N 1
ATOM 2001 C CA . GLU A 1 249 ? 3.180 24.119 21.688 1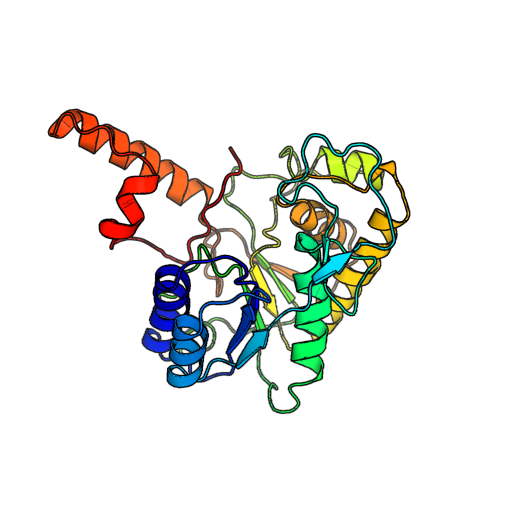.00 88.44 249 GLU A CA 1
ATOM 2002 C C . GLU A 1 249 ? 4.453 24.875 21.266 1.00 88.44 249 GLU A C 1
ATOM 2004 O O . GLU A 1 249 ? 4.978 25.687 22.025 1.00 88.44 249 GLU A O 1
ATOM 2009 N N . GLN A 1 250 ? 4.953 24.650 20.048 1.00 84.69 250 GLN A N 1
ATOM 2010 C CA . GLN A 1 250 ? 6.143 25.339 19.533 1.00 84.69 250 GLN A CA 1
ATOM 2011 C C . GLN A 1 250 ? 5.897 26.829 19.286 1.00 84.69 250 GLN A C 1
ATOM 2013 O O . GLN A 1 250 ? 6.758 27.657 19.602 1.00 84.69 250 GLN A O 1
ATOM 2018 N N . GLN A 1 251 ? 4.711 27.176 18.788 1.00 86.56 251 GLN A N 1
ATOM 2019 C CA . GLN A 1 251 ? 4.299 28.566 18.642 1.00 86.56 251 GLN A CA 1
ATOM 2020 C C . GLN A 1 251 ? 4.173 29.253 20.009 1.00 86.56 251 GLN A C 1
ATOM 2022 O O . GLN A 1 251 ? 4.650 30.373 20.175 1.00 86.56 251 GLN A O 1
ATOM 2027 N N . GLU A 1 252 ? 3.579 28.585 21.000 1.00 89.25 252 GLU A N 1
ATOM 2028 C CA . GLU A 1 252 ? 3.390 29.127 22.352 1.00 89.25 252 GLU A CA 1
ATOM 2029 C C . GLU A 1 252 ? 4.713 29.314 23.110 1.00 89.25 252 GLU A C 1
ATOM 2031 O O . GLU A 1 252 ? 4.906 30.335 23.767 1.00 89.25 252 GLU A O 1
ATOM 2036 N N . LEU A 1 253 ? 5.638 28.354 23.013 1.00 87.44 253 LEU A N 1
ATOM 2037 C CA . LEU A 1 253 ? 6.896 28.379 23.765 1.00 87.44 253 LEU A CA 1
ATOM 2038 C C . LEU A 1 253 ? 7.991 29.221 23.104 1.00 87.44 253 LEU A C 1
ATOM 2040 O O . LEU A 1 253 ? 8.828 29.793 23.802 1.00 87.44 253 LEU A O 1
ATOM 2044 N N . TYR A 1 254 ? 8.021 29.267 21.771 1.00 86.88 254 TYR A N 1
ATOM 2045 C CA . TYR A 1 254 ? 9.156 29.823 21.028 1.00 86.88 254 TYR A CA 1
ATOM 2046 C C . TYR A 1 254 ? 8.766 30.868 19.981 1.00 86.88 254 TYR A C 1
ATOM 2048 O O . TYR A 1 254 ? 9.656 31.390 19.310 1.00 86.88 254 TYR A O 1
ATOM 2056 N N . GLY A 1 255 ? 7.472 31.162 19.802 1.00 83.25 255 GLY A N 1
ATOM 2057 C CA . GLY A 1 255 ? 6.991 32.048 18.736 1.00 83.25 255 GLY A CA 1
ATOM 2058 C C . GLY A 1 255 ? 7.338 31.546 17.331 1.00 83.25 255 GLY A C 1
ATOM 2059 O O . GLY A 1 255 ? 7.420 32.347 16.402 1.00 83.25 255 GLY A O 1
ATOM 2060 N N . LYS A 1 256 ? 7.627 30.244 17.191 1.00 72.81 256 LYS A N 1
ATOM 2061 C CA . LYS A 1 256 ? 8.040 29.625 15.932 1.00 72.81 256 LYS A CA 1
ATOM 2062 C C . LYS A 1 256 ? 6.840 29.032 15.222 1.00 72.81 256 LYS A C 1
ATOM 2064 O O . LYS A 1 256 ? 6.284 28.037 15.684 1.00 72.81 256 LYS A O 1
ATOM 2069 N N . ASP A 1 257 ? 6.547 29.589 14.056 1.00 70.81 257 ASP A N 1
ATOM 2070 C CA . ASP A 1 257 ? 5.563 29.026 13.148 1.00 70.81 257 ASP A CA 1
ATOM 2071 C C . ASP A 1 257 ? 6.249 27.907 12.356 1.00 70.81 257 ASP A C 1
ATOM 2073 O O . ASP A 1 257 ? 7.034 28.164 11.442 1.00 70.81 257 ASP A O 1
ATOM 2077 N N . ILE A 1 258 ? 6.071 26.661 12.800 1.00 66.81 258 ILE A N 1
ATOM 2078 C CA . ILE A 1 258 ? 6.691 25.506 12.144 1.00 66.81 258 ILE A CA 1
ATOM 2079 C C . ILE A 1 258 ? 5.804 25.097 10.977 1.00 66.81 258 ILE A C 1
ATOM 2081 O O . ILE A 1 258 ? 4.703 24.576 11.181 1.00 66.81 258 ILE A O 1
ATOM 2085 N N . GLN A 1 259 ? 6.303 25.275 9.754 1.00 58.62 259 GLN A N 1
ATOM 2086 C CA . GLN A 1 259 ? 5.623 24.757 8.578 1.00 58.62 259 GLN A CA 1
ATOM 2087 C C . GLN A 1 259 ? 5.880 23.255 8.440 1.00 58.62 259 GLN A C 1
ATOM 2089 O O . GLN A 1 259 ? 6.939 22.737 8.791 1.00 58.62 259 GLN A O 1
ATOM 2094 N N . GLU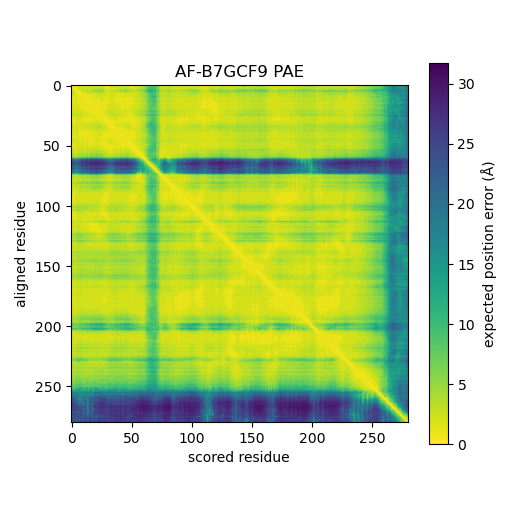 A 1 260 ? 4.921 22.534 7.862 1.00 50.16 260 GLU A N 1
ATOM 2095 C CA . GLU A 1 260 ? 5.021 21.086 7.627 1.00 50.16 260 GLU A CA 1
ATOM 2096 C C . GLU A 1 260 ? 6.257 20.709 6.774 1.00 50.16 260 GLU A C 1
ATOM 2098 O O . GLU A 1 260 ? 6.822 19.622 6.913 1.00 50.16 260 GLU A O 1
ATOM 2103 N N . ALA A 1 261 ? 6.753 21.648 5.957 1.00 44.38 261 ALA A N 1
ATOM 2104 C CA . ALA A 1 261 ? 7.973 21.516 5.159 1.00 44.38 261 ALA A CA 1
ATOM 2105 C C . ALA A 1 261 ? 9.284 21.536 5.979 1.00 44.38 261 ALA A C 1
ATOM 2107 O O . ALA A 1 261 ? 10.281 20.953 5.541 1.00 44.38 261 ALA A O 1
ATOM 2108 N N . ASP A 1 262 ? 9.297 22.141 7.171 1.00 40.94 262 ASP A N 1
ATOM 2109 C CA . ASP A 1 262 ? 10.508 22.339 7.989 1.00 40.94 262 ASP A CA 1
ATOM 2110 C C . ASP A 1 262 ? 10.963 21.059 8.719 1.00 40.94 262 ASP A C 1
ATOM 2112 O O . ASP A 1 262 ? 12.065 20.971 9.269 1.00 40.94 262 ASP A O 1
ATOM 2116 N N . LEU A 1 263 ? 10.136 20.010 8.691 1.00 46.56 263 LEU A N 1
ATOM 2117 C CA . LEU A 1 263 ? 10.322 18.798 9.488 1.00 46.56 263 LEU A CA 1
ATOM 2118 C C . LEU A 1 263 ? 10.935 17.600 8.784 1.00 46.56 263 LEU A C 1
ATOM 2120 O O . LEU A 1 263 ? 11.224 16.593 9.440 1.00 46.56 263 LEU A O 1
ATOM 2124 N N . VAL A 1 264 ? 11.281 17.714 7.501 1.00 41.12 264 VAL A N 1
ATOM 2125 C CA . VAL A 1 264 ? 12.180 16.715 6.897 1.00 41.12 264 VAL A CA 1
ATOM 2126 C C . VAL A 1 264 ? 13.509 16.638 7.687 1.00 41.12 264 VAL A C 1
ATOM 2128 O O . VAL A 1 264 ? 14.183 15.610 7.640 1.00 41.12 264 VAL A O 1
ATOM 2131 N N . SER A 1 265 ? 13.828 17.671 8.486 1.00 30.23 265 SER A N 1
ATOM 2132 C CA . SER A 1 265 ? 15.043 17.801 9.295 1.00 30.23 265 SER A CA 1
ATOM 2133 C C . SER A 1 265 ? 14.923 17.461 10.801 1.00 30.23 265 SER A C 1
ATOM 2135 O O . SER A 1 265 ? 15.957 17.152 11.389 1.00 30.23 265 SER A O 1
ATOM 2137 N N . TYR A 1 266 ? 13.748 17.499 11.462 1.00 28.27 266 TYR A N 1
ATOM 2138 C CA . TYR A 1 266 ? 13.712 17.521 12.950 1.00 28.27 266 TYR A CA 1
ATOM 2139 C C . TYR A 1 266 ? 12.720 16.598 13.699 1.00 28.27 266 TYR A C 1
ATOM 2141 O O . TYR A 1 266 ? 12.904 16.400 14.900 1.00 28.27 266 TYR A O 1
ATOM 2149 N N . THR A 1 267 ? 11.754 15.921 13.066 1.00 33.38 267 THR A N 1
ATOM 2150 C CA . THR A 1 267 ? 10.879 14.946 13.768 1.00 33.38 267 THR A CA 1
ATOM 2151 C C . THR A 1 267 ? 11.468 13.540 13.725 1.00 33.38 267 THR A C 1
ATOM 2153 O O . THR A 1 267 ? 11.130 12.706 12.886 1.00 33.38 267 THR A O 1
ATOM 2156 N N . ASN A 1 268 ? 12.383 13.302 14.663 1.00 38.25 268 ASN A N 1
ATOM 2157 C CA . ASN A 1 268 ? 13.041 12.026 14.948 1.00 38.25 268 ASN A CA 1
ATOM 2158 C C . ASN A 1 268 ? 12.363 11.210 16.071 1.00 38.25 268 ASN A C 1
ATOM 2160 O O . ASN A 1 268 ? 12.975 10.281 16.594 1.00 38.25 268 ASN A O 1
ATOM 2164 N N . LEU A 1 269 ? 11.111 11.482 16.450 1.00 30.75 269 LEU A N 1
ATOM 2165 C CA . LEU A 1 269 ? 10.388 10.639 17.407 1.00 30.75 269 LEU A CA 1
ATOM 2166 C C . LEU A 1 269 ? 8.907 10.499 17.038 1.00 30.75 269 LEU A C 1
ATOM 2168 O O . LEU A 1 269 ? 8.230 11.484 16.781 1.00 30.75 269 LEU A O 1
ATOM 2172 N N . ILE A 1 270 ? 8.437 9.251 17.131 1.00 30.55 270 ILE A N 1
ATOM 2173 C CA . ILE A 1 270 ? 7.058 8.750 16.998 1.00 30.55 270 ILE A CA 1
ATOM 2174 C C . ILE A 1 270 ? 6.639 8.379 15.568 1.00 30.55 270 ILE A C 1
ATOM 2176 O O . ILE A 1 270 ? 6.160 9.186 14.781 1.00 30.55 270 ILE A O 1
ATOM 2180 N N . ALA A 1 271 ? 6.785 7.080 15.283 1.00 33.72 271 ALA A N 1
ATOM 2181 C CA . ALA A 1 271 ? 6.075 6.377 14.226 1.00 33.72 271 ALA A CA 1
ATOM 2182 C C . ALA A 1 271 ? 5.892 4.879 14.585 1.00 33.72 271 ALA A C 1
ATOM 2184 O O . ALA A 1 271 ? 6.718 4.039 14.235 1.00 33.72 271 ALA A O 1
ATOM 2185 N N . LEU A 1 272 ? 4.825 4.547 15.329 1.00 34.38 272 LEU A N 1
ATOM 2186 C CA . LEU A 1 272 ? 4.161 3.226 15.321 1.00 34.38 272 LEU A CA 1
ATOM 2187 C C . LEU A 1 272 ? 3.427 3.143 13.973 1.00 34.38 272 LEU A C 1
ATOM 2189 O O . LEU A 1 272 ? 2.371 3.739 13.879 1.00 34.38 272 LEU A O 1
ATOM 2193 N N . VAL A 1 273 ? 4.027 2.537 12.935 1.00 31.22 273 VAL A N 1
ATOM 2194 C CA . VAL A 1 273 ? 3.532 2.438 11.534 1.00 31.22 273 VAL A CA 1
ATOM 2195 C C . VAL A 1 273 ? 2.650 3.623 11.075 1.00 31.22 273 VAL A C 1
ATOM 2197 O O . VAL A 1 273 ? 1.444 3.622 11.275 1.00 31.22 273 VAL A O 1
ATOM 2200 N N . HIS A 1 274 ? 3.269 4.657 10.485 1.00 34.38 274 HIS A N 1
ATOM 2201 C CA . HIS A 1 274 ? 2.737 6.031 10.468 1.00 34.38 274 HIS A CA 1
ATOM 2202 C C . HIS A 1 274 ? 2.470 6.642 9.085 1.00 34.38 274 HIS A C 1
ATOM 2204 O O . HIS A 1 274 ? 3.299 7.423 8.619 1.00 34.38 274 HIS A O 1
ATOM 2210 N N . ASN A 1 275 ? 1.301 6.339 8.487 1.00 31.22 275 ASN A N 1
ATOM 2211 C CA . ASN A 1 275 ? 0.787 7.012 7.280 1.00 31.22 275 ASN A CA 1
ATOM 2212 C C . ASN A 1 275 ? 0.480 8.504 7.560 1.00 31.22 275 ASN A C 1
ATOM 2214 O O . ASN A 1 275 ? -0.115 8.851 8.575 1.00 31.22 275 ASN A O 1
ATOM 2218 N N . PHE A 1 276 ? 0.894 9.370 6.641 1.00 27.83 276 PHE A N 1
ATOM 2219 C CA . PHE A 1 276 ? 0.765 10.816 6.523 1.00 27.83 276 PHE A CA 1
ATOM 2220 C C . PHE A 1 276 ? 0.684 11.093 5.014 1.00 27.83 276 PHE A C 1
ATOM 2222 O O . PHE A 1 276 ? 1.703 11.184 4.324 1.00 27.83 276 PHE A O 1
ATOM 2229 N N . MET A 1 277 ? -0.539 11.164 4.494 1.00 29.81 277 MET A N 1
ATOM 2230 C CA . MET A 1 277 ? -1.049 12.354 3.805 1.00 29.81 277 MET A CA 1
ATOM 2231 C C . MET A 1 277 ? -2.577 12.385 3.912 1.00 29.81 277 MET A C 1
ATOM 2233 O O . MET A 1 277 ? -3.253 11.426 3.553 1.00 29.81 277 MET A O 1
ATOM 2237 N N . GLU A 1 278 ? -3.061 13.522 4.407 1.00 33.22 278 GLU A N 1
ATOM 2238 C CA . GLU A 1 278 ? -4.276 14.238 4.000 1.00 33.22 278 GLU A CA 1
ATOM 2239 C C . GLU A 1 278 ? -5.542 13.409 3.716 1.00 33.22 278 GLU A C 1
ATOM 2241 O O . GLU A 1 278 ? -5.926 13.157 2.578 1.00 33.22 278 GLU A O 1
ATOM 2246 N N . CYS A 1 279 ? -6.262 13.091 4.792 1.00 28.52 279 CYS A N 1
ATOM 2247 C CA . CYS A 1 279 ? -7.726 13.011 4.802 1.00 28.52 279 CYS A CA 1
ATOM 2248 C C . CYS A 1 279 ? -8.228 13.983 5.878 1.00 28.52 279 CYS A C 1
ATOM 2250 O O . CYS A 1 279 ? -8.633 13.574 6.968 1.00 28.52 279 CYS A O 1
ATOM 2252 N N . GLY A 1 280 ? -8.040 15.277 5.608 1.00 27.25 280 GLY A N 1
ATOM 2253 C CA . GLY A 1 280 ? -8.708 16.371 6.313 1.00 27.25 280 GLY A CA 1
ATOM 2254 C C . GLY A 1 280 ? -10.012 16.733 5.623 1.00 27.25 280 GLY A C 1
ATOM 2255 O O . GLY A 1 280 ? -10.119 16.463 4.404 1.00 27.25 280 GLY A O 1
#

Mean predicted aligned error: 6.94 Å